Protein AF-A0AAV6YZK5-F1 (afdb_monomer_lite)

InterPro domains:
  IPR004991 Aerolysin-like toxin [PF03318] (162-258)
  IPR023294 Tachylectin 2 [PF14517] (7-131)
  IPR036813 Tachylectin 2 superfamily [SSF50934] (2-185)

Secondary structure (DSSP, 8-state):
--EEEEE-TT-EEEEEEPPSSTT--HHHHSEEEEE-TTEEEEEE-TTSEEEEEETTEEEEEEPP-STT--HHHHPEEEE-SSGGGEEEEEE-TTSEEEEEETTS-EEEEEPP--TTS-IIIIISEEE------SS------S-GGG-S---PPPP-B-S--S-----GGG------------------SS--S-------EEEEEEEEE-----SS-B--TT---EEEEEEEEE-TT--SEEEEEEEEEEEESSS-EEEEEEEEE-

Radius of gyration: 32.98 Å; chains: 1; bounding box: 80×46×96 Å

Foldseek 3Di:
DDKDWDADPQQWIWIARDDPDPPDDRVVGTDTAAGDPQWDDWAAFLVQWIWTDHPQWIWIDHDGPHHPDPVVVGIDTQADRHRNQWQDWYADNVQKIWTAGLQQWIWIFHDGDHHVDHCRPGTIDTDAQDDDDDDDDDGPGGRNNVDRDDDDDPAQADPADPDDDDDQVPDADPDDDDDDQDDDDDDPPDDPDDDDDDDKDKDKDKDKDAADDDDDHHHDVPDWYKDKAFDWDADDVGRTIDTDRVDIDIDTHVDMDIDIDIDIDD

pLDDT: mean 78.54, std 13.76, range [31.03, 97.19]

Organism: Engystomops pustulosus (NCBI:txid76066)

Sequence (266 aa):
DTVLFSITLDGTMKIGPTPKHYRDDYPAQAFNLTTLENVSHVLCSPEGELFCVRDKDLYRGPIPSKKNVDWFSMARRVGKKDWGKCRILFFHPNGELYVTTINGKFYKGPQPDNEKVSWMNKQATKIKLSGCFVDNSQHLGQNFHQFRYFCFVKDKTISNIISFQFLPEHGQRVSENPEVIEERVYKNKESSVQLKHSFTFDKTVKSSSSFAHEHGFTFEAGAEVKFKAGVPFIGEGETDLKMNLNTTHTWSFTKTNESEVSGRCM

Structure (mmCIF, N/CA/C/O backbone):
data_AF-A0AAV6YZK5-F1
#
_entry.id   AF-A0AAV6YZK5-F1
#
loop_
_atom_site.group_PDB
_atom_site.id
_atom_site.type_symbol
_atom_site.label_atom_id
_atom_site.label_alt_id
_atom_site.label_comp_id
_atom_site.label_asym_id
_atom_site.label_entity_id
_atom_site.label_seq_id
_atom_site.pdbx_PDB_ins_code
_atom_site.Cartn_x
_atom_site.Cartn_y
_atom_site.Cartn_z
_atom_site.occupancy
_atom_site.B_iso_or_equiv
_atom_site.auth_seq_id
_atom_site.auth_comp_id
_atom_site.auth_asym_id
_atom_site.auth_atom_id
_atom_site.pdbx_PDB_model_num
ATOM 1 N N . ASP A 1 1 ? -13.361 -9.296 -8.091 1.00 56.12 1 ASP A N 1
ATOM 2 C CA . ASP A 1 1 ? -12.381 -10.338 -7.735 1.00 56.12 1 ASP A CA 1
ATOM 3 C C . ASP A 1 1 ? -11.000 -9.745 -7.556 1.00 56.12 1 ASP A C 1
ATOM 5 O O . ASP A 1 1 ? -10.556 -8.984 -8.407 1.00 56.12 1 ASP A O 1
ATOM 9 N N . THR A 1 2 ? -10.353 -10.047 -6.431 1.00 71.00 2 THR A N 1
ATOM 10 C CA . THR A 1 2 ? -8.959 -9.669 -6.160 1.00 71.00 2 THR A CA 1
ATOM 11 C C . THR A 1 2 ? -8.052 -10.780 -6.670 1.00 71.00 2 THR A C 1
ATOM 13 O O . THR A 1 2 ? -8.297 -11.955 -6.395 1.00 71.00 2 THR A O 1
ATOM 16 N N . VAL A 1 3 ? -7.011 -10.415 -7.412 1.00 82.25 3 VAL A N 1
ATOM 17 C CA . VAL A 1 3 ? -5.981 -11.350 -7.874 1.00 82.25 3 VAL A CA 1
ATOM 18 C C . VAL A 1 3 ? -4.711 -11.149 -7.064 1.00 82.25 3 VAL A C 1
ATOM 20 O O . VAL A 1 3 ? -4.341 -10.023 -6.732 1.00 82.25 3 VAL A O 1
ATOM 23 N N . LEU A 1 4 ? -4.045 -12.249 -6.736 1.00 82.81 4 LEU A N 1
ATOM 24 C CA . LEU A 1 4 ? -2.713 -12.230 -6.161 1.00 82.81 4 LEU A CA 1
ATOM 25 C C . LEU A 1 4 ? -1.695 -12.257 -7.301 1.00 82.81 4 LEU A C 1
ATOM 27 O O . LEU A 1 4 ? -1.755 -13.114 -8.180 1.00 82.81 4 LEU A O 1
ATOM 31 N N . PHE A 1 5 ? -0.776 -11.297 -7.272 1.00 84.38 5 PHE A N 1
ATOM 32 C CA . PHE A 1 5 ? 0.405 -11.253 -8.121 1.00 84.38 5 PHE A CA 1
ATOM 33 C C . PHE A 1 5 ? 1.631 -11.575 -7.269 1.00 84.38 5 PHE A C 1
ATOM 35 O O . PHE A 1 5 ? 1.784 -11.052 -6.165 1.00 84.38 5 PHE A O 1
ATOM 42 N N . SER A 1 6 ? 2.510 -12.430 -7.776 1.00 85.94 6 SER A N 1
ATOM 43 C CA . SER A 1 6 ? 3.706 -12.868 -7.061 1.00 85.94 6 SER A CA 1
ATOM 44 C C . SER A 1 6 ? 4.863 -13.098 -8.018 1.00 85.94 6 SER A C 1
ATOM 46 O O . SER A 1 6 ? 4.650 -13.504 -9.159 1.00 85.94 6 SER A O 1
ATOM 48 N N . ILE A 1 7 ? 6.083 -12.936 -7.519 1.00 85.19 7 ILE A N 1
ATOM 49 C CA . ILE A 1 7 ? 7.307 -13.292 -8.234 1.00 85.19 7 ILE A CA 1
ATOM 50 C C . ILE A 1 7 ? 8.062 -14.308 -7.389 1.00 85.19 7 ILE A C 1
ATOM 52 O O . ILE A 1 7 ? 8.276 -14.092 -6.196 1.00 85.19 7 ILE A O 1
ATOM 56 N N . THR A 1 8 ? 8.412 -15.435 -7.994 1.00 86.44 8 THR A N 1
ATOM 57 C CA . THR A 1 8 ? 9.219 -16.479 -7.360 1.00 86.44 8 THR A CA 1
ATOM 58 C C . THR A 1 8 ? 10.698 -16.085 -7.327 1.00 86.44 8 THR A C 1
ATOM 60 O O . THR A 1 8 ? 11.120 -15.131 -7.976 1.00 86.44 8 THR A O 1
ATOM 63 N N . LEU A 1 9 ? 11.504 -16.812 -6.547 1.00 82.50 9 LEU A N 1
ATOM 64 C CA . LEU A 1 9 ? 12.931 -16.504 -6.353 1.00 82.50 9 LEU A CA 1
ATOM 65 C C . LEU A 1 9 ? 13.755 -16.531 -7.651 1.00 82.50 9 LEU A C 1
ATOM 67 O O . LEU A 1 9 ? 14.756 -15.832 -7.751 1.00 82.50 9 LEU A O 1
ATOM 71 N N . ASP A 1 10 ? 13.328 -17.319 -8.634 1.00 86.19 10 ASP A N 1
ATOM 72 C CA . ASP A 1 10 ? 13.909 -17.403 -9.979 1.00 86.19 10 ASP A CA 1
ATOM 73 C C . ASP A 1 10 ? 13.440 -16.270 -10.919 1.00 86.19 10 ASP A C 1
ATOM 75 O O . ASP A 1 10 ? 13.812 -16.247 -12.088 1.00 86.19 10 ASP A O 1
ATOM 79 N N . GLY A 1 11 ? 12.609 -15.340 -10.436 1.00 83.94 11 GLY A N 1
ATOM 80 C CA . GLY A 1 11 ? 12.066 -14.233 -11.222 1.00 83.94 11 GLY A CA 1
ATOM 81 C C . GLY A 1 11 ? 10.800 -14.571 -12.013 1.00 83.94 11 GLY A C 1
ATOM 82 O O . GLY A 1 11 ? 10.317 -13.721 -12.766 1.00 83.94 11 GLY A O 1
ATOM 83 N N . THR A 1 12 ? 10.230 -15.773 -11.863 1.00 88.00 12 THR A N 1
ATOM 84 C CA . THR A 1 12 ? 8.995 -16.148 -12.568 1.00 88.00 12 THR A CA 1
ATOM 85 C C . THR A 1 12 ? 7.778 -15.420 -11.986 1.00 88.00 12 THR A C 1
ATOM 87 O O . THR A 1 12 ? 7.443 -15.524 -10.805 1.00 88.00 12 THR A O 1
ATOM 90 N N . MET A 1 13 ? 7.075 -14.675 -12.839 1.00 88.12 13 MET A N 1
ATOM 91 C CA . MET A 1 13 ? 5.827 -13.993 -12.508 1.00 88.12 13 MET A CA 1
ATOM 92 C C . MET A 1 13 ? 4.662 -14.981 -12.514 1.00 88.12 13 MET A C 1
ATOM 94 O O . MET A 1 13 ? 4.435 -15.702 -13.491 1.00 88.12 13 MET A O 1
ATOM 98 N N . LYS A 1 14 ? 3.872 -14.948 -11.446 1.00 88.06 14 LYS A N 1
ATOM 99 C CA . LYS A 1 14 ? 2.644 -15.722 -11.273 1.00 88.06 14 LYS A CA 1
ATOM 100 C C . LYS A 1 14 ? 1.487 -14.794 -10.924 1.00 88.06 14 LYS A C 1
ATOM 102 O O . LYS A 1 14 ? 1.655 -13.857 -10.144 1.00 88.06 14 LYS A O 1
ATOM 107 N N . ILE A 1 15 ? 0.318 -15.079 -11.486 1.00 87.25 15 ILE A N 1
ATOM 108 C CA . ILE A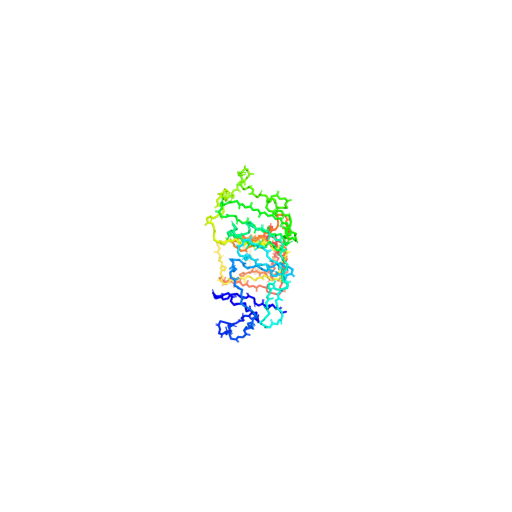 1 15 ? -0.934 -14.398 -11.152 1.00 87.25 15 ILE A CA 1
ATOM 109 C C . ILE A 1 15 ? -2.044 -15.423 -10.946 1.00 87.25 15 ILE A C 1
ATOM 111 O O . ILE A 1 15 ? -2.148 -16.390 -11.698 1.00 87.25 15 ILE A O 1
ATOM 115 N N . GLY A 1 16 ? -2.881 -15.239 -9.934 1.00 86.62 16 GLY A N 1
ATOM 116 C CA . GLY A 1 16 ? -3.961 -16.178 -9.652 1.00 86.62 16 GLY A CA 1
ATOM 117 C C . GLY A 1 16 ? -4.968 -15.652 -8.639 1.00 86.62 16 GLY A C 1
ATOM 118 O O . GLY A 1 16 ? -4.816 -14.537 -8.136 1.00 86.62 16 GLY A O 1
ATOM 119 N N . PRO A 1 17 ? -6.011 -16.435 -8.330 1.00 85.19 17 PRO A N 1
ATOM 120 C CA . PRO A 1 17 ? -6.924 -16.106 -7.246 1.00 85.19 17 PRO A CA 1
ATOM 121 C C . PRO A 1 17 ? -6.171 -16.053 -5.912 1.00 85.19 17 PRO A C 1
ATOM 123 O O . PRO A 1 17 ? -5.245 -16.828 -5.668 1.00 85.19 17 PRO A O 1
ATOM 126 N N . THR A 1 18 ? -6.563 -15.127 -5.039 1.00 87.44 18 THR A N 1
ATOM 127 C CA . THR A 1 18 ? -6.013 -15.070 -3.682 1.00 87.44 18 THR A CA 1
ATOM 128 C C . THR A 1 18 ? -6.442 -16.314 -2.890 1.00 87.44 18 THR A C 1
ATOM 130 O O . THR A 1 18 ? -7.640 -16.614 -2.874 1.00 87.44 18 THR A O 1
ATOM 133 N N . PRO A 1 19 ? -5.512 -17.014 -2.209 1.00 86.31 19 PRO A N 1
ATOM 134 C CA . PRO A 1 19 ? -5.841 -18.094 -1.278 1.00 86.31 19 PRO A CA 1
ATOM 135 C C . PRO A 1 19 ? -6.864 -17.650 -0.241 1.00 86.31 19 PRO A C 1
ATOM 137 O O . PRO A 1 19 ? -6.704 -16.599 0.380 1.00 86.31 19 PRO A O 1
ATOM 140 N N . LYS A 1 20 ? -7.908 -18.452 -0.045 1.00 86.19 20 LYS A N 1
ATOM 141 C CA . LYS A 1 20 ? -8.948 -18.217 0.965 1.00 86.19 20 LYS A CA 1
ATOM 142 C C . LYS A 1 20 ? -8.739 -19.083 2.200 1.00 86.19 20 LYS A C 1
ATOM 144 O O . LYS A 1 20 ? -9.248 -18.757 3.268 1.00 86.19 20 LYS A O 1
ATOM 149 N N . HIS A 1 21 ? -7.996 -20.175 2.060 1.00 84.50 21 HIS A N 1
ATOM 150 C CA . HIS A 1 21 ? -7.727 -21.125 3.123 1.00 84.50 21 HIS A CA 1
ATOM 151 C C . HIS A 1 21 ? -6.250 -21.531 3.124 1.00 84.50 21 HIS A C 1
ATOM 153 O O . HIS A 1 21 ? -5.609 -21.595 2.080 1.00 84.50 21 HIS A O 1
ATOM 159 N N . TYR A 1 22 ? -5.697 -21.873 4.290 1.00 81.56 22 TYR A N 1
ATOM 160 C CA . TYR A 1 22 ? -4.276 -22.245 4.414 1.00 81.56 22 TYR A CA 1
ATOM 161 C C . TYR A 1 22 ? -3.891 -23.519 3.639 1.00 81.56 22 TYR A C 1
ATOM 163 O O . TYR A 1 22 ? -2.711 -23.797 3.456 1.00 81.56 22 TYR A O 1
ATOM 171 N N . ARG A 1 23 ? -4.888 -24.314 3.226 1.00 84.06 23 ARG A N 1
ATOM 172 C CA . ARG A 1 23 ? -4.710 -25.530 2.415 1.00 84.06 23 ARG A CA 1
ATOM 173 C C . ARG A 1 23 ? -4.691 -25.249 0.912 1.00 84.06 23 ARG A C 1
ATOM 175 O O . ARG A 1 23 ? -4.445 -26.173 0.144 1.00 84.06 23 ARG A O 1
ATOM 182 N N . ASP A 1 24 ? -4.983 -24.020 0.494 1.00 84.38 24 ASP A N 1
ATOM 183 C CA . ASP A 1 24 ? -4.996 -23.666 -0.919 1.00 84.38 24 ASP A CA 1
ATOM 184 C C . ASP A 1 24 ? -3.559 -23.624 -1.448 1.00 84.38 24 ASP A C 1
ATOM 186 O O . ASP A 1 24 ? -2.730 -22.831 -0.999 1.00 84.38 24 ASP A O 1
ATOM 190 N N . ASP A 1 25 ? -3.272 -24.457 -2.444 1.00 88.38 25 ASP A N 1
ATOM 191 C CA . ASP A 1 25 ? -1.994 -24.428 -3.149 1.00 88.38 25 ASP A CA 1
ATOM 192 C C . ASP A 1 25 ? -2.017 -23.321 -4.211 1.00 88.38 25 ASP A C 1
ATOM 194 O O . ASP A 1 25 ? -2.430 -23.525 -5.358 1.00 88.38 25 ASP A O 1
ATOM 198 N N . TYR A 1 26 ? -1.623 -22.113 -3.804 1.00 86.94 26 TYR A N 1
ATOM 199 C CA . TYR A 1 26 ? -1.491 -20.985 -4.722 1.00 86.94 26 TYR A CA 1
ATOM 200 C C . TYR A 1 26 ? -0.513 -21.268 -5.870 1.00 86.94 26 TYR A C 1
ATOM 202 O O . TYR A 1 26 ? -0.900 -21.038 -7.014 1.00 86.94 26 TYR A O 1
ATOM 210 N N . PRO A 1 27 ? 0.719 -21.771 -5.638 1.00 85.44 27 PRO A N 1
ATOM 211 C CA . PRO A 1 27 ? 1.631 -22.112 -6.727 1.00 85.44 27 PRO A CA 1
ATOM 212 C C . PRO A 1 27 ? 1.034 -23.005 -7.821 1.00 85.44 27 PRO A C 1
ATOM 214 O O . PRO A 1 27 ? 1.377 -22.778 -8.988 1.00 85.44 27 PRO A O 1
ATOM 217 N N . ALA A 1 28 ? 0.172 -23.965 -7.460 1.00 86.38 28 ALA A N 1
ATOM 218 C CA . ALA A 1 28 ? -0.512 -24.862 -8.397 1.00 86.38 28 ALA A CA 1
ATOM 219 C C . ALA A 1 28 ? -1.685 -24.202 -9.144 1.00 86.38 28 ALA A C 1
ATOM 221 O O . ALA A 1 28 ? -1.930 -24.518 -10.307 1.00 86.38 28 ALA A O 1
ATOM 222 N N . GLN A 1 29 ? -2.406 -23.284 -8.496 1.00 85.56 29 GLN A N 1
ATOM 223 C CA . GLN A 1 29 ? -3.550 -22.575 -9.088 1.00 85.56 29 GLN A CA 1
ATOM 224 C C . GLN A 1 29 ? -3.136 -21.347 -9.906 1.00 85.56 29 GLN A C 1
ATOM 226 O O . GLN A 1 29 ? -3.848 -20.925 -10.819 1.00 85.56 29 GLN A O 1
ATOM 231 N N . ALA A 1 30 ? -2.001 -20.744 -9.561 1.00 86.31 30 ALA A N 1
ATOM 232 C CA . ALA A 1 30 ? -1.516 -19.535 -10.191 1.00 86.31 30 ALA A CA 1
ATOM 233 C C . ALA A 1 30 ? -0.962 -19.816 -11.588 1.00 86.31 30 ALA A C 1
ATOM 235 O O . ALA A 1 30 ? -0.238 -20.778 -11.852 1.00 86.31 30 ALA A O 1
ATOM 236 N N . PHE A 1 31 ? -1.266 -18.903 -12.493 1.00 87.19 31 PHE A N 1
ATOM 237 C CA . PHE A 1 31 ? -0.826 -18.936 -13.867 1.00 87.19 31 PHE A CA 1
ATOM 238 C C . PHE A 1 31 ? 0.561 -18.305 -14.000 1.00 87.19 31 PHE A C 1
ATOM 240 O O . PHE A 1 31 ? 0.759 -17.145 -13.635 1.00 87.19 31 PHE A O 1
ATOM 247 N N . ASN A 1 32 ? 1.516 -19.053 -14.558 1.00 87.62 32 ASN A N 1
ATOM 248 C CA . ASN A 1 32 ? 2.830 -18.517 -14.917 1.00 87.62 32 ASN A CA 1
ATOM 249 C C . ASN A 1 32 ? 2.690 -17.571 -16.116 1.00 87.62 32 ASN A C 1
ATOM 251 O O . ASN A 1 32 ? 2.171 -17.979 -17.156 1.00 87.62 32 ASN A O 1
ATOM 255 N N . LEU A 1 33 ? 3.171 -16.337 -15.976 1.00 85.44 33 LEU A N 1
ATOM 256 C CA . LEU A 1 33 ? 3.169 -15.335 -17.040 1.00 85.44 33 LEU A CA 1
ATOM 257 C C . LEU A 1 33 ? 4.471 -15.384 -17.837 1.00 85.44 33 LEU A C 1
ATOM 259 O O . LEU A 1 33 ? 4.467 -15.791 -18.993 1.00 85.44 33 LEU A O 1
ATOM 263 N N . THR A 1 34 ? 5.575 -14.966 -17.226 1.00 86.75 34 THR A N 1
ATOM 264 C CA . THR A 1 34 ? 6.905 -14.880 -17.842 1.00 86.75 34 THR A CA 1
ATOM 265 C C . THR A 1 34 ? 7.974 -14.808 -16.752 1.00 86.75 34 THR A C 1
ATOM 267 O O . THR A 1 34 ? 7.632 -14.656 -15.577 1.00 86.75 34 THR A O 1
ATOM 270 N N . THR A 1 35 ? 9.247 -14.894 -17.121 1.00 88.75 35 THR A N 1
ATOM 271 C CA . THR A 1 35 ? 10.377 -14.756 -16.194 1.00 88.75 35 THR A CA 1
ATOM 272 C C . THR A 1 35 ? 11.063 -13.415 -16.423 1.00 88.75 35 THR A C 1
ATOM 274 O O . THR A 1 35 ? 11.378 -13.046 -17.553 1.00 88.75 35 THR A O 1
ATOM 277 N N . LEU A 1 36 ? 11.264 -12.656 -15.345 1.00 89.81 36 LEU A N 1
ATOM 278 C CA . LEU A 1 36 ? 11.931 -11.359 -15.383 1.00 89.81 36 LEU A CA 1
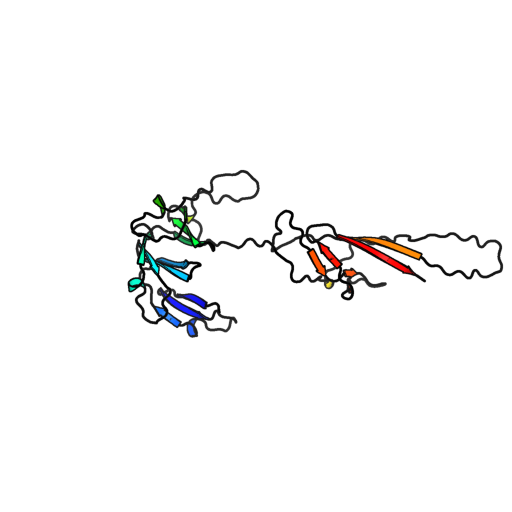ATOM 279 C C . LEU A 1 36 ? 13.421 -11.518 -15.076 1.00 89.81 36 LEU A C 1
ATOM 281 O O . LEU A 1 36 ? 13.816 -11.682 -13.924 1.00 89.81 36 LEU A O 1
ATOM 285 N N . GLU A 1 37 ? 14.259 -11.421 -16.103 1.00 87.69 37 GLU A N 1
ATOM 286 C CA . GLU A 1 37 ? 15.712 -11.504 -15.942 1.00 87.69 37 GLU A CA 1
ATOM 287 C C . GLU A 1 37 ? 16.340 -10.162 -15.539 1.00 87.69 37 GLU A C 1
ATOM 289 O O . GLU A 1 37 ? 15.961 -9.097 -16.037 1.00 87.69 37 GLU A O 1
ATOM 294 N N . ASN A 1 38 ? 17.357 -10.220 -14.671 1.00 88.81 38 ASN A N 1
ATOM 295 C CA . ASN A 1 38 ? 18.157 -9.072 -14.217 1.00 88.81 38 ASN A CA 1
ATOM 296 C C . ASN A 1 38 ? 17.333 -7.928 -13.602 1.00 88.81 38 ASN A C 1
ATOM 298 O O . ASN A 1 38 ? 17.684 -6.747 -13.710 1.00 88.81 38 ASN A O 1
ATOM 302 N N . VAL A 1 39 ? 16.227 -8.275 -12.944 1.00 91.69 39 VAL A N 1
ATOM 303 C CA . VAL A 1 39 ? 15.357 -7.319 -12.264 1.00 91.69 39 VAL A CA 1
ATOM 304 C C . VAL A 1 39 ? 15.680 -7.266 -10.777 1.00 91.69 39 VAL A C 1
ATOM 306 O O . VAL A 1 39 ? 15.708 -8.281 -10.092 1.00 91.69 39 VAL A O 1
ATOM 309 N N . SER A 1 40 ? 15.911 -6.055 -10.272 1.00 90.62 40 SER A N 1
ATOM 310 C CA . SER A 1 40 ? 16.206 -5.810 -8.853 1.00 90.62 40 SER A CA 1
ATOM 311 C C . SER A 1 40 ? 14.966 -5.460 -8.031 1.00 90.62 40 SER A C 1
ATOM 313 O O . SER A 1 40 ? 14.938 -5.698 -6.828 1.00 90.62 40 SER A O 1
ATOM 315 N N . HIS A 1 41 ? 13.951 -4.873 -8.665 1.00 90.06 41 HIS A N 1
ATOM 316 C CA . HIS A 1 41 ? 12.733 -4.415 -8.005 1.00 90.06 41 HIS A CA 1
ATOM 317 C C . HIS A 1 41 ? 11.542 -4.615 -8.926 1.00 90.06 41 HIS A C 1
ATOM 319 O O . HIS A 1 41 ? 11.628 -4.286 -10.112 1.00 90.06 41 HIS A O 1
ATOM 325 N N . VAL A 1 42 ? 10.428 -5.075 -8.356 1.00 90.19 42 VAL A N 1
ATOM 326 C CA . VAL A 1 42 ? 9.132 -5.130 -9.031 1.00 90.19 42 VAL A CA 1
ATOM 327 C C . VAL A 1 42 ? 8.050 -4.571 -8.123 1.00 90.19 42 VAL A C 1
ATOM 329 O O . VAL A 1 42 ? 7.995 -4.891 -6.939 1.00 90.19 42 VAL A O 1
ATOM 332 N N . LEU A 1 43 ? 7.222 -3.701 -8.686 1.00 90.00 43 LEU A N 1
ATOM 333 C CA . LEU A 1 43 ? 6.151 -2.992 -8.000 1.00 90.00 43 LEU A CA 1
ATOM 334 C C . LEU A 1 43 ? 4.940 -2.886 -8.928 1.00 90.00 43 LEU A C 1
ATOM 336 O O . LEU A 1 43 ? 5.100 -2.749 -10.138 1.00 90.00 43 LEU A O 1
ATOM 340 N N . CYS A 1 44 ? 3.744 -2.901 -8.349 1.00 89.12 44 CYS A N 1
ATOM 341 C CA . CYS A 1 44 ? 2.509 -2.570 -9.054 1.00 89.12 44 CYS A CA 1
ATOM 342 C C . CYS A 1 44 ? 2.042 -1.185 -8.608 1.00 89.12 44 CYS A C 1
ATOM 344 O O . CYS A 1 44 ? 2.021 -0.903 -7.406 1.00 89.12 44 CYS A O 1
ATOM 346 N N . SER A 1 45 ? 1.678 -0.326 -9.557 1.00 90.88 45 SER A N 1
ATOM 347 C CA . SER A 1 45 ? 1.044 0.951 -9.242 1.00 90.88 45 SER A CA 1
ATOM 348 C C . SER A 1 45 ? -0.413 0.745 -8.806 1.00 90.88 45 SER A C 1
ATOM 350 O O . SER A 1 45 ? -1.011 -0.289 -9.131 1.00 90.88 45 SER A O 1
ATOM 352 N N . PRO A 1 46 ? -1.018 1.707 -8.085 1.00 86.56 46 PRO A N 1
ATOM 353 C CA . PRO A 1 46 ? -2.442 1.666 -7.748 1.00 86.56 46 PRO A CA 1
ATOM 354 C C . PRO A 1 46 ? -3.359 1.565 -8.977 1.00 86.56 46 PRO A C 1
ATOM 356 O O . PRO A 1 46 ? -4.465 1.043 -8.880 1.00 86.56 46 PRO A O 1
ATOM 359 N N . GLU A 1 47 ? -2.889 2.022 -10.138 1.00 86.62 47 GLU A N 1
ATOM 360 C CA . GLU A 1 47 ? -3.592 1.986 -11.424 1.00 86.62 47 GLU A CA 1
ATOM 361 C C . GLU A 1 47 ? -3.432 0.646 -12.165 1.00 86.62 47 GLU A C 1
ATOM 363 O O . GLU A 1 47 ? -4.018 0.456 -13.230 1.00 86.62 47 GLU A O 1
ATOM 368 N N . GLY A 1 48 ? -2.665 -0.300 -11.612 1.00 85.69 48 GLY A N 1
ATOM 369 C CA . GLY A 1 48 ? -2.512 -1.648 -12.166 1.00 85.69 48 GLY A CA 1
ATOM 370 C C . GLY A 1 48 ? -1.401 -1.799 -13.207 1.00 85.69 48 GLY A C 1
ATOM 371 O O . GLY A 1 48 ? -1.396 -2.779 -13.954 1.00 85.69 48 GLY A O 1
ATOM 372 N N . GLU A 1 49 ? -0.446 -0.868 -13.267 1.00 91.25 49 GLU A N 1
ATOM 373 C CA . GLU A 1 49 ? 0.751 -1.015 -14.099 1.00 91.25 49 GLU A CA 1
ATOM 374 C C . GLU A 1 49 ? 1.900 -1.663 -13.328 1.00 91.25 49 GLU A C 1
ATOM 376 O O . GLU A 1 49 ? 2.120 -1.397 -12.145 1.00 91.25 49 GLU A O 1
ATOM 381 N N . LEU A 1 50 ? 2.673 -2.493 -14.023 1.00 91.69 50 LEU A N 1
ATOM 382 C CA . LEU A 1 50 ? 3.892 -3.083 -13.500 1.00 91.69 50 LEU A CA 1
ATOM 383 C C . LEU A 1 50 ? 5.062 -2.127 -13.727 1.00 91.69 50 LEU A C 1
ATOM 385 O O . LEU A 1 50 ? 5.245 -1.603 -14.825 1.00 91.69 50 LEU A O 1
ATOM 389 N N . PHE A 1 51 ? 5.880 -1.950 -12.699 1.00 94.88 51 PHE A N 1
ATOM 390 C CA . PHE A 1 51 ? 7.138 -1.225 -12.744 1.00 94.88 51 PHE A CA 1
ATOM 391 C C . PHE A 1 51 ? 8.276 -2.177 -12.387 1.00 94.88 51 PHE A C 1
ATOM 393 O O . PHE A 1 51 ? 8.219 -2.869 -11.368 1.00 94.88 51 PHE A O 1
ATOM 400 N N . CYS A 1 52 ? 9.330 -2.189 -13.203 1.00 94.69 52 CYS A N 1
ATOM 401 C CA . CYS A 1 52 ? 10.504 -3.028 -12.975 1.00 94.69 52 CYS A CA 1
ATOM 402 C C . CYS A 1 52 ? 11.794 -2.228 -13.130 1.00 94.69 52 CYS A C 1
ATOM 404 O O . CYS A 1 52 ? 11.974 -1.498 -14.108 1.00 94.69 52 CYS A O 1
ATOM 406 N N . VAL A 1 53 ? 12.721 -2.413 -12.190 1.00 95.44 53 VAL A N 1
ATOM 407 C CA . VAL A 1 53 ? 14.091 -1.902 -12.316 1.00 95.44 53 VAL A CA 1
ATOM 408 C C . VAL A 1 53 ? 14.973 -3.013 -12.866 1.00 95.44 53 VAL A C 1
ATOM 410 O O . VAL A 1 53 ? 15.306 -3.948 -12.135 1.00 95.44 53 VAL A O 1
ATOM 413 N N . ARG A 1 54 ? 15.366 -2.892 -14.137 1.00 94.56 54 ARG A N 1
ATOM 414 C CA . ARG A 1 54 ? 16.292 -3.810 -14.812 1.00 94.56 54 ARG A CA 1
ATOM 415 C C . ARG A 1 54 ? 17.628 -3.111 -15.013 1.00 94.56 54 ARG A C 1
ATOM 417 O O . ARG A 1 54 ? 17.684 -2.022 -15.590 1.00 94.56 54 ARG A O 1
ATOM 424 N N . ASP A 1 55 ? 18.691 -3.723 -14.502 1.00 92.44 55 ASP A N 1
ATOM 425 C CA . ASP A 1 55 ? 20.037 -3.146 -14.442 1.00 92.44 55 ASP A CA 1
ATOM 426 C C . ASP A 1 55 ? 20.069 -1.768 -13.747 1.00 92.44 55 ASP A C 1
ATOM 428 O O . ASP A 1 55 ? 20.167 -1.661 -12.525 1.00 92.44 55 ASP A O 1
ATOM 432 N N . LYS A 1 56 ? 19.995 -0.686 -14.530 1.00 94.38 56 LYS A N 1
ATOM 433 C CA . LYS A 1 56 ? 20.051 0.708 -14.060 1.00 94.38 56 LYS A CA 1
ATOM 434 C C . LYS A 1 56 ? 18.865 1.553 -14.526 1.00 94.38 56 LYS A C 1
ATOM 436 O O . LYS A 1 56 ? 18.812 2.746 -14.212 1.00 94.38 56 LYS A O 1
ATOM 441 N N . ASP A 1 57 ? 17.938 0.945 -15.253 1.00 96.12 57 ASP A N 1
ATOM 442 C CA . ASP A 1 57 ? 16.826 1.606 -15.920 1.00 96.12 57 ASP A CA 1
ATOM 443 C C . ASP A 1 57 ? 15.494 1.163 -15.296 1.00 96.12 57 ASP A C 1
ATOM 445 O O . ASP A 1 57 ? 15.355 0.041 -14.807 1.00 96.12 57 ASP A O 1
ATOM 449 N N . LEU A 1 58 ? 14.511 2.063 -15.313 1.00 96.94 58 LEU A N 1
ATOM 450 C CA . LEU A 1 58 ? 13.148 1.789 -14.869 1.00 96.94 58 LEU A CA 1
ATOM 451 C C . LEU A 1 58 ? 12.235 1.641 -16.081 1.00 96.94 58 LEU A C 1
ATOM 453 O O . LEU A 1 58 ? 12.186 2.519 -16.948 1.00 96.94 58 LEU A O 1
ATOM 457 N N . TYR A 1 59 ? 11.475 0.555 -16.087 1.00 96.75 59 TYR A N 1
ATOM 458 C CA . TYR A 1 59 ? 10.480 0.226 -17.095 1.00 96.75 59 TYR A CA 1
ATOM 459 C C . TYR A 1 59 ? 9.093 0.218 -16.464 1.00 96.75 59 TYR A C 1
ATOM 461 O O . TYR A 1 59 ? 8.954 -0.168 -15.302 1.00 96.75 59 TYR A O 1
ATOM 469 N N . ARG A 1 60 ? 8.080 0.614 -17.237 1.00 95.88 60 ARG A N 1
ATOM 470 C CA . ARG A 1 60 ? 6.669 0.441 -16.880 1.00 95.88 60 ARG A CA 1
ATOM 471 C C . ARG A 1 60 ? 5.880 -0.172 -18.025 1.00 95.88 60 ARG A C 1
ATOM 473 O O . ARG A 1 60 ? 6.215 0.046 -19.190 1.00 95.88 60 ARG A O 1
ATOM 480 N N . GLY A 1 61 ? 4.802 -0.864 -17.702 1.00 93.56 61 GLY A N 1
ATOM 481 C CA . GLY A 1 61 ? 3.887 -1.404 -18.695 1.00 93.56 61 GLY A CA 1
ATOM 482 C C . GLY A 1 61 ? 2.712 -2.140 -18.062 1.00 93.56 61 GLY A C 1
ATOM 483 O O . GLY A 1 61 ? 2.666 -2.300 -16.841 1.00 93.56 61 GLY A O 1
ATOM 484 N N . PRO A 1 62 ? 1.763 -2.614 -18.880 1.00 91.12 62 PRO A N 1
ATOM 485 C CA . PRO A 1 62 ? 0.658 -3.421 -18.385 1.00 91.12 62 PRO A CA 1
ATOM 486 C C . PRO A 1 62 ? 1.170 -4.747 -17.811 1.00 91.12 62 PRO A C 1
ATOM 488 O O . PRO A 1 62 ? 2.187 -5.285 -18.260 1.00 91.12 62 PRO A O 1
ATOM 491 N N . ILE A 1 63 ? 0.447 -5.301 -16.839 1.00 87.38 63 ILE A N 1
ATOM 492 C CA . ILE A 1 63 ? 0.674 -6.679 -16.391 1.00 87.38 63 ILE A CA 1
ATOM 493 C C . ILE A 1 63 ? 0.354 -7.616 -17.575 1.00 87.38 63 ILE A C 1
ATOM 495 O O . ILE A 1 63 ? -0.720 -7.480 -18.170 1.00 87.38 63 ILE A O 1
ATOM 499 N N . PRO A 1 64 ? 1.250 -8.552 -17.954 1.00 84.75 64 PRO A N 1
ATOM 500 C CA . PRO A 1 64 ? 0.986 -9.484 -19.044 1.00 84.75 64 PRO A CA 1
ATOM 501 C C . PRO A 1 64 ? -0.314 -10.263 -18.826 1.00 84.75 64 PRO A C 1
ATOM 503 O O . PRO A 1 64 ? -0.554 -10.792 -17.745 1.00 84.75 64 PRO A O 1
ATOM 506 N N . SER A 1 65 ? -1.123 -10.394 -19.876 1.00 81.56 65 SER A N 1
ATOM 507 C CA . SER A 1 65 ? -2.347 -11.211 -19.873 1.00 81.56 65 SER A CA 1
ATOM 508 C C . SER A 1 65 ? -2.174 -12.572 -20.559 1.00 81.56 65 SER A C 1
ATOM 510 O O . SER A 1 65 ? -3.103 -13.376 -20.589 1.00 81.56 65 SER A O 1
ATOM 512 N N . LYS A 1 66 ? -0.990 -12.847 -21.125 1.00 79.69 66 LYS A N 1
ATOM 513 C CA . LYS A 1 66 ? -0.663 -14.078 -21.864 1.00 79.69 66 LYS A CA 1
ATOM 514 C C . LYS A 1 66 ? 0.633 -14.703 -21.335 1.00 79.69 66 LYS A C 1
ATOM 516 O O . LYS A 1 66 ? 1.490 -13.993 -20.812 1.00 79.69 66 LYS A O 1
ATOM 521 N N . LYS A 1 67 ? 0.774 -16.025 -21.501 1.00 82.94 67 LYS A N 1
ATOM 522 C CA . LYS A 1 67 ? 2.007 -16.763 -21.165 1.00 82.94 67 LYS A CA 1
ATOM 523 C C . LYS A 1 67 ? 3.141 -16.426 -22.118 1.00 82.94 67 LYS A C 1
ATOM 525 O O . LYS A 1 67 ? 2.892 -16.153 -23.290 1.00 82.94 67 LYS A O 1
ATOM 530 N N . ASN A 1 68 ? 4.364 -16.574 -21.617 1.00 81.06 68 ASN A N 1
ATOM 531 C CA . ASN A 1 68 ? 5.624 -16.513 -22.356 1.00 81.06 68 ASN A CA 1
ATOM 532 C C . ASN A 1 68 ? 5.785 -15.218 -23.158 1.00 81.06 68 ASN A C 1
ATOM 534 O O . ASN A 1 68 ? 6.416 -15.191 -24.211 1.00 81.06 68 ASN A O 1
ATOM 538 N N . VAL A 1 69 ? 5.174 -14.143 -22.665 1.00 83.00 69 VAL A N 1
ATOM 539 C CA . VAL A 1 69 ? 5.331 -12.811 -23.229 1.00 83.00 69 VAL A CA 1
ATOM 540 C C . VAL A 1 69 ? 6.641 -12.238 -22.714 1.00 83.00 69 VAL A C 1
ATOM 542 O O . VAL A 1 69 ? 6.851 -12.173 -21.501 1.00 83.00 69 VAL A O 1
ATOM 545 N N . ASP A 1 70 ? 7.500 -11.774 -23.618 1.00 88.31 70 ASP A N 1
ATOM 546 C CA . ASP A 1 70 ? 8.591 -10.885 -23.234 1.00 88.31 70 ASP A CA 1
ATOM 547 C C . ASP A 1 70 ? 7.989 -9.548 -22.783 1.00 88.31 70 ASP A C 1
ATOM 549 O O . ASP A 1 70 ? 7.570 -8.717 -23.588 1.00 88.31 70 ASP A O 1
ATOM 553 N N . TRP A 1 71 ? 7.888 -9.347 -21.471 1.00 91.62 71 TRP A N 1
ATOM 554 C CA . TRP A 1 71 ? 7.296 -8.127 -20.931 1.00 91.62 71 TRP A CA 1
ATOM 555 C C . TRP A 1 71 ? 8.112 -6.884 -21.308 1.00 91.62 71 TRP A C 1
ATOM 557 O O . TRP A 1 71 ? 7.537 -5.821 -21.544 1.00 91.62 71 TRP A O 1
ATOM 567 N N . PHE A 1 72 ? 9.436 -7.001 -21.451 1.00 92.56 72 PHE A N 1
ATOM 568 C CA . PHE A 1 72 ? 10.275 -5.864 -21.826 1.00 92.56 72 PHE A CA 1
ATOM 569 C C . PHE A 1 72 ? 10.071 -5.428 -23.277 1.00 92.56 72 PHE A C 1
ATOM 571 O O . PHE A 1 72 ? 10.343 -4.270 -23.589 1.00 92.56 72 PHE A O 1
ATOM 578 N N . SER A 1 73 ? 9.536 -6.294 -24.145 1.00 91.12 73 SER A N 1
ATOM 579 C CA . SER A 1 73 ? 9.195 -5.917 -25.520 1.00 91.12 73 SER A CA 1
ATOM 580 C C . SER A 1 73 ? 7.969 -4.998 -25.600 1.00 91.12 73 SER A C 1
ATOM 582 O O . SER A 1 73 ? 7.789 -4.306 -26.599 1.00 91.12 73 SER A O 1
ATOM 584 N N . MET A 1 74 ? 7.110 -4.999 -24.573 1.00 90.69 74 MET A N 1
ATOM 585 C CA . MET A 1 74 ? 5.934 -4.120 -24.468 1.00 90.69 74 MET A CA 1
ATOM 586 C C . MET A 1 74 ? 6.094 -3.006 -23.433 1.00 90.69 74 MET A C 1
ATOM 588 O O . MET A 1 74 ? 5.369 -2.011 -23.483 1.00 90.69 74 MET A O 1
ATOM 592 N N . ALA A 1 75 ? 7.020 -3.159 -22.488 1.00 94.12 75 ALA A N 1
ATOM 593 C CA . ALA A 1 75 ? 7.292 -2.152 -21.483 1.00 94.12 75 ALA A CA 1
ATOM 594 C C . ALA A 1 75 ? 8.007 -0.942 -22.093 1.00 94.12 75 ALA A C 1
ATOM 596 O O . ALA A 1 75 ? 8.902 -1.047 -22.932 1.00 94.12 75 ALA A O 1
ATOM 597 N N . ARG A 1 76 ? 7.654 0.243 -21.606 1.00 96.50 76 ARG A N 1
ATOM 598 C CA . ARG A 1 76 ? 8.327 1.490 -21.949 1.00 96.50 76 ARG A CA 1
ATOM 599 C C . ARG A 1 76 ? 9.353 1.817 -20.878 1.00 96.50 76 ARG A C 1
ATOM 601 O O . ARG A 1 76 ? 9.037 1.840 -19.688 1.00 96.50 76 ARG A O 1
ATOM 608 N N . ARG A 1 77 ? 10.573 2.160 -21.295 1.00 97.19 77 ARG A N 1
ATOM 609 C CA . ARG A 1 77 ? 11.554 2.759 -20.388 1.00 97.19 77 ARG A CA 1
ATOM 610 C C . ARG A 1 77 ? 11.093 4.163 -19.996 1.00 97.19 77 ARG A C 1
ATOM 612 O O . ARG A 1 77 ? 10.842 5.010 -20.852 1.00 97.19 77 ARG A O 1
ATOM 619 N N . VAL A 1 78 ? 10.988 4.407 -18.697 1.00 96.75 78 VAL A N 1
ATOM 620 C CA . VAL A 1 78 ? 10.544 5.687 -18.115 1.00 96.75 78 VAL A CA 1
ATOM 621 C C . VAL A 1 78 ? 11.576 6.319 -17.203 1.00 96.75 78 VAL A C 1
ATOM 623 O O . VAL A 1 78 ? 11.386 7.424 -16.708 1.00 96.75 78 VAL A O 1
ATOM 626 N N . GLY A 1 79 ? 12.710 5.653 -17.021 1.00 95.12 79 GLY A N 1
ATOM 627 C CA . GLY A 1 79 ? 13.807 6.180 -16.244 1.00 95.12 79 GLY A CA 1
ATOM 628 C C . GLY A 1 79 ? 15.136 5.556 -16.645 1.00 95.12 79 GLY A C 1
ATOM 629 O O . GLY A 1 79 ? 15.206 4.365 -16.935 1.00 95.12 79 GLY A O 1
ATOM 630 N N . LYS A 1 80 ? 16.194 6.371 -16.671 1.00 93.88 80 LYS A N 1
ATOM 631 C CA . LYS A 1 80 ? 17.496 5.997 -17.233 1.00 93.88 80 LYS A CA 1
ATOM 632 C C . LYS A 1 80 ? 18.629 6.107 -16.204 1.00 93.88 80 LYS A C 1
ATOM 634 O O . LYS A 1 80 ? 18.706 7.098 -15.483 1.00 93.88 80 LYS A O 1
ATOM 639 N N . LYS A 1 81 ? 19.537 5.125 -16.196 1.00 86.50 81 LYS A N 1
ATOM 640 C CA . LYS A 1 81 ? 20.865 5.059 -15.540 1.00 86.50 81 LYS A CA 1
ATOM 641 C C . LYS A 1 81 ? 20.967 5.144 -14.009 1.00 86.50 81 LYS A C 1
ATOM 643 O O . LYS A 1 81 ? 21.958 4.646 -13.474 1.00 86.50 81 LYS A O 1
ATOM 648 N N . ASP A 1 82 ? 20.025 5.753 -13.296 1.00 88.38 82 ASP A N 1
ATOM 649 C CA . ASP A 1 82 ? 20.150 5.972 -11.844 1.00 88.38 82 ASP A CA 1
ATOM 650 C C . ASP A 1 82 ? 19.283 5.045 -10.980 1.00 88.38 82 ASP A C 1
ATOM 652 O O . ASP A 1 82 ? 19.403 5.053 -9.754 1.00 88.38 82 ASP A O 1
ATOM 656 N N . TRP A 1 83 ? 18.461 4.191 -11.590 1.00 94.75 83 TRP A N 1
ATOM 657 C CA . TRP A 1 83 ? 17.487 3.378 -10.857 1.00 94.75 83 TRP A CA 1
ATOM 658 C C . TRP A 1 83 ? 18.113 2.198 -10.115 1.00 94.75 83 TRP A C 1
ATOM 660 O O . TRP A 1 83 ? 17.637 1.843 -9.042 1.00 94.75 83 TRP A O 1
ATOM 670 N N . GLY A 1 84 ? 19.254 1.687 -10.583 1.00 90.56 84 GLY A N 1
ATOM 671 C CA . GLY A 1 84 ? 20.022 0.653 -9.874 1.00 90.56 84 GLY A CA 1
ATOM 672 C C . GLY A 1 84 ? 20.648 1.124 -8.550 1.00 90.56 84 GLY A C 1
ATOM 673 O O . GLY A 1 84 ? 21.187 0.319 -7.801 1.00 90.56 84 GLY A O 1
ATOM 674 N N . LYS A 1 85 ? 20.592 2.430 -8.241 1.00 90.62 85 LYS A N 1
ATOM 675 C CA . LYS A 1 85 ? 21.025 3.005 -6.950 1.00 90.62 85 LYS A CA 1
ATOM 676 C C . LYS A 1 85 ? 19.880 3.096 -5.935 1.00 90.62 85 LYS A C 1
ATOM 678 O O . LYS A 1 85 ? 20.077 3.617 -4.831 1.00 90.62 85 LYS A O 1
ATOM 683 N N . CYS A 1 86 ? 18.678 2.673 -6.311 1.00 90.38 86 CYS A N 1
ATOM 684 C CA . CYS A 1 86 ? 17.532 2.629 -5.417 1.00 90.38 86 CYS A CA 1
ATOM 685 C C . CYS A 1 86 ? 17.618 1.384 -4.533 1.00 90.38 86 CYS A C 1
ATOM 687 O O . CYS A 1 86 ? 18.075 0.335 -4.976 1.00 90.38 86 CYS A O 1
ATOM 689 N N . ARG A 1 87 ? 17.194 1.520 -3.279 1.00 86.00 87 ARG A N 1
ATOM 690 C CA . ARG A 1 87 ? 17.171 0.428 -2.303 1.00 86.00 87 ARG A CA 1
ATOM 691 C C . ARG A 1 87 ? 15.757 -0.046 -2.004 1.00 86.00 87 ARG A C 1
ATOM 693 O O . ARG A 1 87 ? 15.551 -1.232 -1.796 1.00 86.00 87 ARG A O 1
ATOM 700 N N . ILE A 1 88 ? 14.808 0.884 -1.921 1.00 86.50 88 ILE A N 1
ATOM 701 C CA . ILE A 1 88 ? 13.389 0.585 -1.733 1.00 86.50 88 ILE A CA 1
ATOM 702 C C . ILE A 1 88 ? 12.599 1.497 -2.662 1.00 86.50 88 ILE A C 1
ATOM 704 O O . ILE A 1 88 ? 12.862 2.701 -2.721 1.00 86.50 88 ILE A O 1
ATOM 708 N N . LEU A 1 89 ? 11.638 0.911 -3.372 1.00 91.06 89 LEU A N 1
ATOM 709 C CA . LEU A 1 89 ? 10.651 1.609 -4.184 1.00 91.06 89 LEU A CA 1
ATOM 710 C C . LEU A 1 89 ? 9.266 1.106 -3.794 1.00 91.06 89 LEU A C 1
ATOM 712 O O . LEU A 1 89 ? 9.071 -0.098 -3.639 1.00 91.06 89 LEU A O 1
ATOM 716 N N . PHE A 1 90 ? 8.312 2.017 -3.648 1.00 89.06 90 PHE A N 1
ATOM 717 C CA . PHE A 1 90 ? 6.925 1.674 -3.354 1.00 89.06 90 PHE A CA 1
ATOM 718 C C . PHE A 1 90 ? 5.994 2.808 -3.767 1.00 89.06 90 PHE A C 1
ATOM 720 O O . PHE A 1 90 ? 6.387 3.976 -3.781 1.00 89.06 90 PHE A O 1
ATOM 727 N N . PHE A 1 91 ? 4.753 2.457 -4.090 1.00 88.19 91 PHE A N 1
ATOM 728 C CA . PHE A 1 91 ? 3.711 3.431 -4.372 1.00 88.19 91 PHE A CA 1
ATOM 729 C C . PHE A 1 91 ? 2.909 3.753 -3.117 1.00 88.19 91 PHE A C 1
ATOM 731 O O . PHE A 1 91 ? 2.543 2.868 -2.341 1.00 88.19 91 PHE A O 1
ATOM 738 N N . HIS A 1 92 ? 2.605 5.032 -2.941 1.00 85.31 92 HIS A N 1
ATOM 739 C CA . HIS A 1 92 ? 1.521 5.447 -2.069 1.00 85.31 92 HIS A CA 1
ATOM 740 C C . HIS A 1 92 ? 0.176 5.133 -2.749 1.00 85.31 92 HIS A C 1
ATOM 742 O O . HIS A 1 92 ? 0.082 5.231 -3.974 1.00 85.31 92 HIS A O 1
ATOM 748 N N . PRO A 1 93 ? -0.900 4.827 -1.996 1.00 82.12 93 PRO A N 1
ATOM 749 C CA . PRO A 1 93 ? -2.241 4.619 -2.559 1.00 82.12 93 PRO A CA 1
ATOM 750 C C . PRO A 1 93 ? -2.807 5.765 -3.421 1.00 82.12 93 PRO A C 1
ATOM 752 O O . PRO A 1 93 ? -3.823 5.578 -4.074 1.00 82.12 93 PRO A O 1
ATOM 755 N N . ASN A 1 94 ? -2.178 6.944 -3.413 1.00 83.75 94 ASN A N 1
ATOM 756 C CA . ASN A 1 94 ? -2.558 8.112 -4.220 1.00 83.75 94 ASN A CA 1
ATOM 757 C C . ASN A 1 94 ? -1.840 8.157 -5.587 1.00 83.75 94 ASN A C 1
ATOM 759 O O . ASN A 1 94 ? -2.012 9.133 -6.310 1.00 83.75 94 ASN A O 1
ATOM 763 N N . GLY A 1 95 ? -0.990 7.171 -5.898 1.00 87.44 95 GLY A N 1
ATOM 764 C CA . GLY A 1 95 ? -0.212 7.102 -7.141 1.00 87.44 95 GLY A CA 1
ATOM 765 C C . GLY A 1 95 ? 1.187 7.735 -7.077 1.00 87.44 95 GLY A C 1
ATOM 766 O O . GLY A 1 95 ? 1.949 7.636 -8.040 1.00 87.44 95 GLY A O 1
ATOM 767 N N . GLU A 1 96 ? 1.585 8.365 -5.965 1.00 91.81 96 GLU A N 1
ATOM 768 C CA . GLU A 1 96 ? 2.951 8.886 -5.814 1.00 91.81 96 GLU A CA 1
ATOM 769 C C . GLU A 1 96 ? 3.968 7.755 -5.604 1.00 91.81 96 GLU A C 1
ATOM 771 O O . GLU A 1 96 ? 3.764 6.839 -4.804 1.00 91.81 96 GLU A O 1
ATOM 776 N N . LEU A 1 97 ? 5.111 7.851 -6.285 1.00 92.81 97 LEU A N 1
ATOM 777 C CA . LEU A 1 97 ? 6.248 6.956 -6.118 1.00 92.81 97 LEU A CA 1
ATOM 778 C C . LEU A 1 97 ? 7.171 7.476 -5.015 1.00 92.81 97 LEU A C 1
ATOM 780 O O . LEU A 1 97 ? 7.612 8.628 -5.037 1.00 92.81 97 LEU A O 1
ATOM 784 N N . TYR A 1 98 ? 7.518 6.591 -4.088 1.00 91.62 98 TYR A N 1
ATOM 785 C CA . TYR A 1 98 ? 8.479 6.832 -3.024 1.00 91.62 98 TYR A CA 1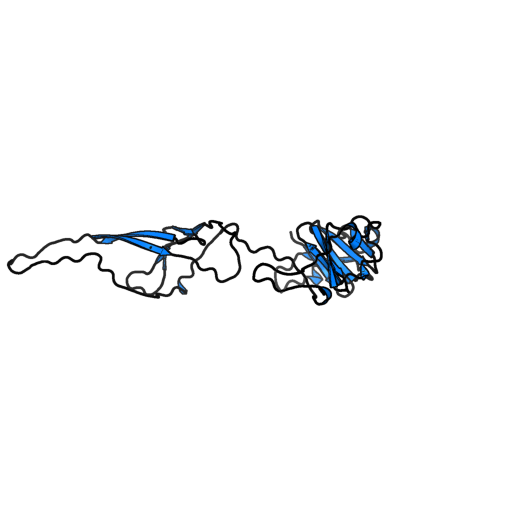
ATOM 786 C C . TYR A 1 98 ? 9.731 5.986 -3.248 1.00 91.62 98 TYR A C 1
ATOM 788 O O . TYR A 1 98 ? 9.648 4.796 -3.552 1.00 91.62 98 TYR A O 1
ATOM 796 N N . VAL A 1 99 ? 10.904 6.607 -3.097 1.00 90.19 99 VAL A N 1
ATOM 797 C CA . VAL A 1 99 ? 12.196 5.971 -3.386 1.00 90.19 99 VAL A CA 1
ATOM 798 C C . VAL A 1 99 ? 13.226 6.308 -2.321 1.00 90.19 99 VAL A C 1
ATOM 800 O O . VAL A 1 99 ? 13.514 7.481 -2.070 1.00 90.19 99 VAL A O 1
ATOM 803 N N . THR A 1 100 ? 13.854 5.280 -1.752 1.00 86.69 100 THR A N 1
ATOM 804 C CA . THR A 1 100 ? 15.090 5.430 -0.980 1.00 86.69 100 THR A CA 1
ATOM 805 C C . THR A 1 100 ? 16.286 5.038 -1.837 1.00 86.69 100 THR A C 1
ATOM 807 O O . THR A 1 100 ? 16.255 4.072 -2.598 1.00 86.69 100 THR A O 1
ATOM 810 N N . THR A 1 101 ? 17.371 5.794 -1.726 1.00 88.12 101 THR A N 1
ATOM 811 C CA . THR A 1 101 ? 18.646 5.464 -2.379 1.00 88.12 101 THR A CA 1
ATOM 812 C C . THR A 1 101 ? 19.542 4.674 -1.431 1.00 88.12 101 THR A C 1
ATOM 814 O O . THR A 1 101 ? 19.418 4.792 -0.210 1.00 88.12 101 THR A O 1
ATOM 817 N N . ILE A 1 102 ? 20.509 3.938 -1.980 1.00 84.06 102 ILE A N 1
ATOM 818 C CA . ILE A 1 102 ? 21.538 3.223 -1.203 1.00 84.06 102 ILE A CA 1
ATOM 819 C C . ILE A 1 102 ? 22.301 4.132 -0.224 1.00 84.06 102 ILE A C 1
ATOM 821 O O . ILE A 1 102 ? 22.696 3.684 0.844 1.00 84.06 102 ILE A O 1
ATOM 825 N N . ASN A 1 103 ? 22.408 5.429 -0.531 1.00 82.31 103 ASN A N 1
ATOM 826 C CA . ASN A 1 103 ? 23.053 6.435 0.319 1.00 82.31 103 ASN A CA 1
ATOM 827 C C . ASN A 1 103 ? 22.083 7.070 1.336 1.00 82.31 103 ASN A C 1
ATOM 829 O O . ASN A 1 103 ? 22.362 8.128 1.891 1.00 82.31 103 ASN A O 1
ATOM 833 N N . GLY A 1 104 ? 20.903 6.481 1.553 1.00 77.31 104 GLY A N 1
ATOM 834 C CA . GLY A 1 104 ? 19.950 6.907 2.578 1.00 77.31 104 GLY A CA 1
ATOM 835 C C . GLY A 1 104 ? 19.169 8.185 2.285 1.00 77.31 104 GLY A C 1
ATOM 836 O O . GLY A 1 104 ? 18.563 8.729 3.205 1.00 77.31 104 GLY A O 1
ATOM 837 N N . LYS A 1 105 ? 19.166 8.676 1.040 1.00 83.75 105 LYS A N 1
ATOM 838 C CA . LYS A 1 105 ? 18.287 9.784 0.623 1.00 83.75 105 LYS A CA 1
ATOM 839 C C . LYS A 1 105 ? 16.893 9.248 0.313 1.00 83.75 105 LYS A C 1
ATOM 841 O O . LYS A 1 105 ? 16.801 8.199 -0.322 1.00 83.75 105 LYS A O 1
ATOM 846 N N . PHE A 1 106 ? 15.859 9.989 0.701 1.00 85.81 106 PHE A N 1
ATOM 847 C CA . PHE A 1 106 ? 14.458 9.635 0.489 1.00 85.81 106 PHE A CA 1
ATOM 848 C C . PHE A 1 106 ? 13.764 10.676 -0.390 1.00 85.81 106 PHE A C 1
ATOM 850 O O . PHE A 1 106 ? 13.979 11.878 -0.223 1.00 85.81 106 PHE A O 1
ATOM 857 N N . TYR A 1 107 ? 12.968 10.212 -1.343 1.00 89.88 107 TYR A N 1
ATOM 858 C CA . TYR A 1 107 ? 12.303 11.033 -2.346 1.00 89.88 107 TYR A CA 1
ATOM 859 C C . TYR A 1 107 ? 10.855 10.587 -2.506 1.00 89.88 107 TYR A C 1
ATOM 861 O O . TYR A 1 107 ? 10.568 9.396 -2.389 1.00 89.88 107 TYR A O 1
ATOM 869 N N . LYS A 1 108 ? 9.975 11.535 -2.829 1.00 93.12 108 LYS A N 1
ATOM 870 C CA . LYS A 1 108 ? 8.610 11.261 -3.283 1.00 93.12 108 LYS A CA 1
ATOM 871 C C . LYS A 1 108 ? 8.247 12.111 -4.491 1.00 93.12 108 LYS A C 1
ATOM 873 O O . LYS A 1 108 ? 8.776 13.212 -4.638 1.00 93.12 108 LYS A O 1
ATOM 878 N N . GLY A 1 109 ? 7.332 11.644 -5.321 1.00 92.56 109 GLY A N 1
ATOM 879 C CA . GLY A 1 109 ? 6.780 12.449 -6.404 1.00 92.56 109 GLY A CA 1
ATOM 880 C C . GLY A 1 109 ? 5.853 11.650 -7.312 1.00 92.56 109 GLY A C 1
ATOM 881 O O . GLY A 1 109 ? 5.669 10.453 -7.093 1.00 92.56 109 GLY A O 1
ATOM 882 N N . PRO A 1 110 ? 5.290 12.285 -8.349 1.00 94.56 110 PRO A N 1
ATOM 883 C CA . PRO A 1 110 ? 4.456 11.591 -9.323 1.00 94.56 110 PRO A CA 1
ATOM 884 C C . PRO A 1 110 ? 5.238 10.478 -10.025 1.00 94.56 110 PRO A C 1
ATOM 886 O O . PRO A 1 110 ? 6.463 10.560 -10.157 1.00 94.56 110 PRO A O 1
ATOM 889 N N . GLN A 1 111 ? 4.537 9.444 -10.489 1.00 93.62 111 GLN A N 1
ATOM 890 C CA . GLN A 1 111 ? 5.170 8.334 -11.195 1.00 93.62 111 GLN A CA 1
ATOM 891 C C . GLN A 1 111 ? 5.987 8.806 -12.421 1.00 93.62 111 GLN A C 1
ATOM 893 O O . GLN A 1 111 ? 5.551 9.711 -13.138 1.00 93.62 111 GLN A O 1
ATOM 898 N N . PRO A 1 112 ? 7.172 8.221 -12.685 1.00 92.94 112 PRO A N 1
ATOM 899 C CA . PRO A 1 112 ? 7.960 8.549 -13.868 1.00 92.94 112 PRO A CA 1
ATOM 900 C C . PRO A 1 112 ? 7.231 8.148 -15.152 1.00 92.94 112 PRO A C 1
ATOM 902 O O . PRO A 1 112 ? 6.729 7.029 -15.282 1.00 92.94 112 PRO A O 1
ATOM 905 N N . ASP A 1 113 ? 7.232 9.040 -16.133 1.00 93.31 113 ASP A N 1
ATOM 906 C CA . ASP A 1 113 ? 6.701 8.779 -17.468 1.00 93.31 113 ASP A CA 1
ATOM 907 C C . ASP A 1 113 ? 7.742 9.025 -18.570 1.00 93.31 113 ASP A C 1
ATOM 909 O O . ASP A 1 113 ? 7.633 8.454 -19.650 1.00 93.31 113 ASP A O 1
ATOM 913 N N . ASN A 1 114 ? 8.794 9.805 -18.325 1.00 90.81 114 ASN A N 1
ATOM 914 C CA . ASN A 1 114 ? 9.727 10.250 -19.355 1.00 90.81 114 ASN A CA 1
ATOM 915 C C . ASN A 1 114 ? 11.186 9.925 -19.007 1.00 90.81 114 ASN A C 1
ATOM 917 O O . ASN A 1 114 ? 11.787 10.553 -18.138 1.00 90.81 114 ASN A O 1
ATOM 921 N N . GLU A 1 115 ? 11.808 9.025 -19.777 1.00 92.69 115 GLU A N 1
ATOM 922 C CA . GLU A 1 115 ? 13.209 8.619 -19.587 1.00 92.69 115 GLU A CA 1
ATOM 923 C C . GLU A 1 115 ? 14.238 9.755 -19.727 1.00 92.69 115 GLU A C 1
ATOM 925 O O . GLU A 1 115 ? 15.375 9.615 -19.268 1.00 92.69 115 GLU A O 1
ATOM 930 N N . LYS A 1 116 ? 13.868 10.870 -20.372 1.00 92.62 116 LYS A N 1
ATOM 931 C CA . LYS A 1 116 ? 14.739 12.041 -20.552 1.00 92.62 116 LYS A CA 1
ATOM 932 C C . LYS A 1 116 ? 14.750 12.949 -19.322 1.00 92.62 116 LYS A C 1
ATOM 934 O O . LYS A 1 116 ? 15.631 13.798 -19.203 1.00 92.62 116 LYS A O 1
ATOM 939 N N . VAL A 1 117 ? 13.790 12.781 -18.412 1.00 90.56 117 VAL A N 1
ATOM 940 C CA . VAL A 1 117 ? 13.683 13.566 -17.183 1.00 90.56 117 VAL A CA 1
ATOM 941 C C . VAL A 1 117 ? 14.346 12.799 -16.045 1.00 90.56 117 VAL A C 1
ATOM 943 O O . VAL A 1 117 ? 14.005 11.661 -15.734 1.00 90.56 117 VAL A O 1
ATOM 946 N N . SER A 1 118 ? 15.311 13.438 -15.384 1.00 90.62 118 SER A N 1
ATOM 947 C CA . SER A 1 118 ? 15.903 12.878 -14.171 1.00 90.62 118 SER A CA 1
ATOM 948 C C . SER A 1 118 ? 14.901 12.990 -13.023 1.00 90.62 118 SER A C 1
ATOM 950 O O . SER A 1 118 ? 14.798 14.046 -12.398 1.00 90.62 118 SER A O 1
ATOM 952 N N . TRP A 1 119 ? 14.170 11.907 -12.743 1.00 94.12 119 TRP A N 1
ATOM 953 C CA . TRP A 1 119 ? 13.105 11.895 -11.736 1.00 94.12 119 TRP A CA 1
ATOM 954 C C . TRP A 1 119 ? 13.572 12.457 -10.385 1.00 94.12 119 TRP A C 1
ATOM 956 O O . TRP A 1 119 ? 13.019 13.444 -9.913 1.00 94.12 119 TRP A O 1
ATOM 966 N N . MET A 1 120 ? 14.671 11.936 -9.821 1.00 89.50 120 MET A N 1
ATOM 967 C CA . MET A 1 120 ? 15.186 12.360 -8.505 1.00 89.50 120 MET A CA 1
ATOM 968 C C . MET A 1 120 ? 15.637 13.829 -8.432 1.00 89.50 120 MET A C 1
ATOM 970 O O . MET A 1 120 ? 15.699 14.382 -7.336 1.00 89.50 120 MET A O 1
ATOM 974 N N . ASN A 1 121 ? 15.999 14.445 -9.563 1.00 88.50 121 ASN A N 1
ATOM 975 C CA . ASN A 1 121 ? 16.566 15.799 -9.597 1.00 88.50 121 ASN A CA 1
ATOM 976 C C . ASN A 1 121 ? 15.600 16.860 -10.144 1.00 88.50 121 ASN A C 1
ATOM 978 O O . ASN A 1 121 ? 15.840 18.049 -9.944 1.00 88.50 121 ASN A O 1
ATOM 982 N N . LYS A 1 122 ? 14.569 16.457 -10.897 1.00 90.94 122 LYS A N 1
ATOM 983 C CA . LYS A 1 122 ? 13.691 17.372 -11.644 1.00 90.94 122 LYS A CA 1
ATOM 984 C C . LYS A 1 122 ? 12.200 17.176 -11.376 1.00 90.94 122 LYS A C 1
ATOM 986 O O . LYS A 1 122 ? 11.450 18.107 -11.632 1.00 90.94 122 LYS A O 1
ATOM 991 N N . GLN A 1 123 ? 11.776 16.009 -10.888 1.00 91.62 123 GLN A N 1
ATOM 992 C CA . GLN A 1 123 ? 10.355 15.681 -10.701 1.00 91.62 123 GLN A CA 1
ATOM 993 C C . GLN A 1 123 ? 10.020 15.354 -9.242 1.00 91.62 123 GLN A C 1
ATOM 995 O O . GLN A 1 123 ? 8.981 15.762 -8.734 1.00 91.62 123 GLN A O 1
ATOM 1000 N N . ALA A 1 124 ? 10.902 14.632 -8.556 1.00 91.94 124 ALA A N 1
ATOM 1001 C CA . ALA A 1 124 ? 10.710 14.235 -7.176 1.00 91.94 124 ALA A CA 1
ATOM 1002 C C . ALA A 1 124 ? 11.125 15.331 -6.197 1.00 91.94 124 ALA A C 1
ATOM 1004 O O . ALA A 1 124 ? 12.106 16.050 -6.387 1.00 91.94 124 ALA A O 1
ATOM 1005 N N . THR A 1 125 ? 10.421 15.371 -5.076 1.00 91.38 125 THR A N 1
ATOM 1006 C CA . THR A 1 125 ? 10.791 16.143 -3.901 1.00 91.38 125 THR A CA 1
ATOM 1007 C C . THR A 1 125 ? 11.633 15.274 -2.978 1.00 91.38 125 THR A C 1
ATOM 1009 O O . THR A 1 125 ? 11.217 14.189 -2.566 1.00 91.38 125 THR A O 1
ATOM 1012 N N . LYS A 1 126 ? 12.829 15.752 -2.622 1.00 87.75 126 LYS A N 1
ATOM 1013 C CA . LYS A 1 126 ? 13.652 15.107 -1.596 1.00 87.75 126 LYS A CA 1
ATOM 1014 C C . LYS A 1 126 ? 13.013 15.333 -0.228 1.00 87.75 126 LYS A C 1
ATOM 1016 O O . LYS A 1 126 ? 12.933 16.468 0.234 1.00 87.75 126 LYS A O 1
ATOM 1021 N N . ILE A 1 127 ? 12.623 14.255 0.438 1.00 80.06 127 ILE A N 1
ATOM 1022 C CA . ILE A 1 127 ? 12.083 14.311 1.792 1.00 80.06 127 ILE A CA 1
ATOM 1023 C C . ILE A 1 127 ? 13.254 14.497 2.758 1.00 80.06 127 ILE A C 1
ATOM 1025 O O . ILE A 1 127 ? 14.180 13.683 2.814 1.00 80.06 127 ILE A O 1
ATOM 1029 N N . LYS A 1 128 ? 13.223 15.593 3.514 1.00 66.88 128 LYS A N 1
ATOM 1030 C CA . LYS A 1 128 ? 14.066 15.795 4.692 1.00 66.88 128 LYS A CA 1
ATOM 1031 C C . LYS A 1 128 ? 13.168 15.663 5.917 1.00 66.88 128 LYS A C 1
ATOM 1033 O O . LYS A 1 128 ? 12.338 16.530 6.152 1.00 66.88 128 LYS A O 1
ATOM 1038 N N . LEU A 1 129 ? 13.337 14.596 6.689 1.00 55.72 129 LEU A N 1
ATOM 1039 C CA . LEU A 1 129 ? 12.762 14.495 8.030 1.00 55.72 129 LEU A CA 1
ATOM 1040 C C . LEU A 1 129 ? 13.760 15.131 9.004 1.00 55.72 129 LEU A C 1
ATOM 1042 O O . LEU A 1 129 ? 14.549 14.447 9.649 1.00 55.72 129 LEU A O 1
ATOM 1046 N N . SER A 1 130 ? 13.806 16.464 9.013 1.00 42.44 130 SER A N 1
ATOM 1047 C CA . SER A 1 130 ? 14.603 17.245 9.961 1.00 42.44 130 SER A CA 1
ATOM 1048 C C . SER A 1 130 ? 13.693 17.899 11.000 1.00 42.44 130 SER A C 1
ATOM 1050 O O . SER A 1 130 ? 12.994 18.836 10.640 1.00 42.44 130 SER A O 1
ATOM 1052 N N . GLY A 1 131 ? 13.777 17.419 12.249 1.00 39.06 131 GLY A N 1
ATOM 1053 C CA . GLY A 1 131 ? 13.601 18.185 13.495 1.00 39.06 131 GLY A CA 1
ATOM 1054 C C . GLY A 1 131 ? 12.201 18.693 13.877 1.00 39.06 131 GLY A C 1
ATOM 1055 O O . GLY A 1 131 ? 11.573 19.415 13.117 1.00 39.06 131 GLY A O 1
ATOM 1056 N N . CYS A 1 132 ? 11.794 18.348 15.107 1.00 31.03 132 CYS A N 1
ATOM 1057 C CA . CYS A 1 132 ? 10.733 18.915 15.963 1.00 31.03 132 CYS A CA 1
ATOM 1058 C C . CYS A 1 132 ? 10.449 20.422 15.771 1.00 31.03 132 CYS A C 1
ATOM 1060 O O . CYS A 1 132 ? 11.348 21.185 15.437 1.00 31.03 132 CYS A O 1
ATOM 1062 N N . PHE A 1 133 ? 9.233 20.919 16.019 1.00 33.41 133 PHE A N 1
ATOM 1063 C CA . PHE A 1 133 ? 8.398 20.705 17.215 1.00 33.41 133 PHE A CA 1
ATOM 1064 C C . PHE A 1 133 ? 6.969 20.266 16.857 1.00 33.41 133 PHE A C 1
ATOM 1066 O O . PHE A 1 133 ? 6.347 20.896 16.010 1.00 33.41 133 PHE A O 1
ATOM 1073 N N . VAL A 1 134 ? 6.466 19.161 17.418 1.00 34.12 134 VAL A N 1
ATOM 1074 C CA . VAL A 1 134 ? 5.669 19.048 18.661 1.00 34.12 134 VAL A CA 1
ATOM 1075 C C . VAL A 1 134 ? 5.497 17.537 18.932 1.00 34.12 134 VAL A C 1
ATOM 1077 O O . VAL A 1 134 ? 5.189 16.776 18.020 1.00 34.12 134 VAL A O 1
ATOM 1080 N N . ASP A 1 135 ? 5.830 17.129 20.156 1.00 37.78 135 ASP A N 1
ATOM 1081 C CA . ASP A 1 135 ? 5.568 15.880 20.890 1.00 37.78 135 ASP A CA 1
ATOM 1082 C C . ASP A 1 135 ? 5.213 14.578 20.125 1.00 37.78 135 ASP A C 1
ATOM 1084 O O . ASP A 1 135 ? 4.162 14.432 19.508 1.00 37.78 135 ASP A O 1
ATOM 1088 N N . ASN A 1 136 ? 6.081 13.568 20.312 1.00 38.72 136 ASN A N 1
ATOM 1089 C CA . ASN A 1 136 ? 5.912 12.122 20.051 1.00 38.72 136 ASN A CA 1
ATOM 1090 C C . ASN A 1 136 ? 6.307 11.508 18.690 1.00 38.72 136 ASN A C 1
ATOM 1092 O O . ASN A 1 136 ? 6.037 10.327 18.473 1.00 38.72 136 ASN A O 1
ATOM 1096 N N . SER A 1 137 ? 7.043 12.191 17.804 1.00 35.88 137 SER A N 1
ATOM 1097 C CA . SER A 1 137 ? 7.580 11.538 16.589 1.00 35.88 137 SER A CA 1
ATOM 1098 C C . SER A 1 137 ? 9.058 11.121 16.713 1.00 35.88 137 SER A C 1
ATOM 1100 O O . SER A 1 137 ? 9.983 11.939 16.737 1.00 35.88 137 SER A O 1
ATOM 1102 N N . GLN A 1 138 ? 9.291 9.802 16.768 1.00 40.16 138 GLN A N 1
ATOM 1103 C CA . GLN A 1 138 ? 10.624 9.200 16.665 1.00 40.16 138 GLN A CA 1
ATOM 1104 C C . GLN A 1 138 ? 11.288 9.612 15.344 1.00 40.16 138 GLN A C 1
ATOM 1106 O O . GLN A 1 138 ? 10.729 9.475 14.255 1.00 40.16 138 GLN A O 1
ATOM 1111 N N . HIS A 1 139 ? 12.496 10.153 15.455 1.00 40.09 139 HIS A N 1
ATOM 1112 C CA . HIS A 1 139 ? 13.282 10.661 14.341 1.00 40.09 139 HIS A CA 1
ATOM 1113 C C . HIS A 1 139 ? 13.618 9.546 13.337 1.00 40.09 139 HIS A C 1
ATOM 1115 O O . HIS A 1 139 ? 14.342 8.615 13.677 1.00 40.09 139 HIS A O 1
ATOM 1121 N N . LEU A 1 140 ? 13.183 9.666 12.077 1.00 44.53 140 LEU A N 1
ATOM 1122 C CA . LEU A 1 140 ? 13.701 8.813 10.989 1.00 44.53 140 LEU A CA 1
ATOM 1123 C C . LEU A 1 140 ? 14.913 9.431 10.255 1.00 44.53 140 LEU A C 1
ATOM 1125 O O . LEU A 1 140 ? 15.592 8.728 9.510 1.00 44.53 140 LEU A O 1
ATOM 1129 N N . GLY A 1 141 ? 15.218 10.715 10.502 1.00 51.75 141 GLY A N 1
ATOM 1130 C CA . GLY A 1 141 ? 16.496 11.363 10.174 1.00 51.75 141 GLY A CA 1
ATOM 1131 C C . GLY A 1 141 ? 16.950 11.276 8.709 1.00 51.75 141 GLY A C 1
ATOM 1132 O O . GLY A 1 141 ? 16.155 11.308 7.774 1.00 51.75 141 GLY A O 1
ATOM 1133 N N . GLN A 1 142 ? 18.269 11.227 8.508 1.00 54.25 142 GLN A N 1
ATOM 1134 C CA . GLN A 1 142 ? 18.917 10.747 7.279 1.00 54.25 142 GLN A CA 1
ATOM 1135 C C . GLN A 1 142 ? 19.336 9.283 7.526 1.00 54.25 142 GLN A C 1
ATOM 1137 O O . GLN A 1 142 ? 19.400 8.877 8.681 1.00 54.25 142 GLN A O 1
ATOM 1142 N N . ASN A 1 143 ? 19.644 8.502 6.481 1.00 61.62 143 ASN A N 1
ATOM 1143 C CA . ASN A 1 143 ? 19.963 7.055 6.547 1.00 61.62 143 ASN A CA 1
ATOM 1144 C C . ASN A 1 143 ? 18.777 6.092 6.405 1.00 61.62 143 ASN A C 1
ATOM 1146 O O . ASN A 1 143 ? 18.805 4.982 6.927 1.00 61.62 143 ASN A O 1
ATOM 1150 N N . PHE A 1 144 ? 17.787 6.430 5.573 1.00 61.03 144 PHE A N 1
ATOM 1151 C CA . PHE A 1 144 ? 16.686 5.506 5.242 1.00 61.03 144 PHE A CA 1
ATOM 1152 C C . PHE A 1 144 ? 17.136 4.170 4.625 1.00 61.03 144 PHE A C 1
ATOM 1154 O O . PHE A 1 144 ? 16.339 3.244 4.508 1.00 61.03 144 PHE A O 1
ATOM 1161 N N . HIS A 1 145 ? 18.412 4.053 4.251 1.00 64.50 145 HIS A N 1
ATOM 1162 C CA . HIS A 1 145 ? 19.001 2.801 3.809 1.00 64.50 145 HIS A CA 1
ATOM 1163 C C . HIS A 1 145 ? 19.090 1.751 4.929 1.00 64.50 145 HIS A C 1
ATOM 1165 O O . HIS A 1 145 ? 19.257 0.582 4.624 1.00 64.50 145 HIS A O 1
ATOM 1171 N N . GLN A 1 146 ? 18.980 2.108 6.211 1.00 60.34 146 GLN A N 1
ATOM 1172 C CA . GLN A 1 146 ? 19.003 1.113 7.292 1.00 60.34 146 GLN A CA 1
ATOM 1173 C C . GLN A 1 146 ? 17.733 0.246 7.344 1.00 60.34 146 GLN A C 1
ATOM 1175 O O . GLN A 1 146 ? 17.764 -0.879 7.839 1.00 60.34 146 GLN A O 1
ATOM 1180 N N . PHE A 1 147 ? 16.618 0.748 6.811 1.00 58.69 147 PHE A N 1
ATOM 1181 C CA . PHE A 1 147 ? 15.335 0.055 6.833 1.00 58.69 147 PHE A CA 1
ATOM 1182 C C . PHE A 1 147 ? 15.216 -0.924 5.657 1.00 58.69 147 PHE A C 1
ATOM 1184 O O . PHE A 1 147 ? 15.822 -0.722 4.603 1.00 58.69 147 PHE A O 1
ATOM 1191 N N . ARG A 1 148 ? 14.449 -2.007 5.848 1.00 53.31 148 ARG A N 1
ATOM 1192 C CA . ARG A 1 148 ? 14.208 -3.037 4.816 1.00 53.31 148 ARG A CA 1
ATOM 1193 C C . ARG A 1 148 ? 12.854 -2.901 4.125 1.00 53.31 148 ARG A C 1
ATOM 1195 O O . ARG A 1 148 ? 12.758 -3.216 2.947 1.00 53.31 148 ARG A O 1
ATOM 1202 N N . TYR A 1 149 ? 11.840 -2.414 4.837 1.00 55.97 149 TYR A N 1
ATOM 1203 C CA . TYR A 1 149 ? 10.471 -2.310 4.338 1.00 55.97 149 TYR A CA 1
ATOM 1204 C C . TYR A 1 149 ? 9.855 -0.970 4.740 1.00 55.97 149 TYR A C 1
ATOM 1206 O O . TYR A 1 149 ? 10.116 -0.470 5.834 1.00 55.97 149 TYR A O 1
ATOM 1214 N N . PHE A 1 150 ? 9.016 -0.426 3.863 1.00 61.03 150 PHE A N 1
ATOM 1215 C CA . PHE A 1 150 ? 8.125 0.699 4.136 1.00 61.03 150 PHE A CA 1
ATOM 1216 C C . PHE A 1 150 ? 6.716 0.306 3.703 1.00 61.03 150 PHE A C 1
ATOM 1218 O O . PHE A 1 150 ? 6.545 -0.364 2.686 1.00 61.03 150 PHE A O 1
ATOM 1225 N N . CYS A 1 151 ? 5.710 0.724 4.461 1.00 53.16 151 CYS A N 1
ATOM 1226 C CA . CYS A 1 151 ? 4.316 0.594 4.064 1.00 53.16 151 CYS A CA 1
ATOM 1227 C C . CYS A 1 151 ? 3.539 1.827 4.521 1.00 53.16 151 CYS A C 1
ATOM 1229 O O . CYS A 1 151 ? 3.865 2.433 5.543 1.00 53.16 151 CYS A O 1
ATOM 1231 N N . PHE A 1 152 ? 2.517 2.195 3.753 1.00 59.19 152 PHE A N 1
ATOM 1232 C CA . PHE A 1 152 ? 1.503 3.124 4.224 1.00 59.19 152 PHE A CA 1
ATOM 1233 C C . PHE A 1 152 ? 0.407 2.310 4.889 1.00 59.19 152 PHE A C 1
ATOM 1235 O O . PHE A 1 152 ? -0.254 1.496 4.243 1.00 59.19 152 PHE A O 1
ATOM 1242 N N . VAL A 1 153 ? 0.221 2.526 6.182 1.00 52.38 153 VAL A N 1
ATOM 1243 C CA . VAL A 1 153 ? -0.977 2.069 6.874 1.00 52.38 153 VAL A CA 1
ATOM 1244 C C . VAL A 1 153 ? -2.032 3.154 6.701 1.00 52.38 153 VAL A C 1
ATOM 1246 O O . VAL A 1 153 ? -1.738 4.334 6.897 1.00 52.38 153 VAL A O 1
ATOM 1249 N N . LYS A 1 154 ? -3.245 2.781 6.271 1.00 51.91 154 LYS A N 1
ATOM 1250 C CA . LYS A 1 154 ? -4.376 3.711 6.343 1.00 51.91 154 LYS A CA 1
ATOM 1251 C C . LYS A 1 154 ? -4.511 4.158 7.793 1.00 51.91 154 LYS A C 1
ATOM 1253 O O . LYS A 1 154 ? -4.385 3.331 8.700 1.00 51.91 154 LYS A O 1
ATOM 1258 N N . ASP A 1 155 ? -4.770 5.446 7.978 1.00 58.19 155 ASP A N 1
ATOM 1259 C CA . ASP A 1 155 ? -5.243 5.944 9.257 1.00 58.19 155 ASP A CA 1
ATOM 1260 C C . ASP A 1 155 ? -6.449 5.094 9.685 1.00 58.19 155 ASP A C 1
ATOM 1262 O O . ASP A 1 155 ? -7.339 4.813 8.876 1.00 58.19 155 ASP A O 1
ATOM 1266 N N . LYS A 1 156 ? -6.438 4.603 10.924 1.00 62.03 156 LYS A N 1
ATOM 1267 C CA . LYS A 1 156 ? -7.480 3.708 11.446 1.00 62.03 156 LYS A CA 1
ATOM 1268 C C . LYS A 1 156 ? -8.643 4.514 12.023 1.00 62.03 156 LYS A C 1
ATOM 1270 O O . LYS A 1 156 ? -9.274 4.084 12.986 1.00 62.03 156 LYS A O 1
ATOM 1275 N N . THR A 1 157 ? -8.904 5.685 11.453 1.00 66.50 157 THR A N 1
ATOM 1276 C CA . THR A 1 157 ? -9.952 6.577 11.926 1.00 66.50 157 THR A CA 1
ATOM 1277 C C . THR A 1 157 ? -11.328 6.012 11.570 1.00 66.50 157 THR A C 1
ATOM 1279 O O . THR A 1 157 ? -11.624 5.752 10.401 1.00 66.50 157 THR A O 1
ATOM 1282 N N . ILE A 1 158 ? -12.167 5.783 12.585 1.00 65.62 158 ILE A N 1
ATOM 1283 C CA . ILE A 1 158 ? -13.536 5.283 12.415 1.00 65.62 158 ILE A CA 1
ATOM 1284 C C . ILE A 1 158 ? -14.409 6.393 11.834 1.00 65.62 158 ILE A C 1
ATOM 1286 O O . ILE A 1 158 ? -14.604 7.428 12.466 1.00 65.62 158 ILE A O 1
ATOM 1290 N N . SER A 1 159 ? -14.993 6.144 10.662 1.00 61.50 159 SER A N 1
ATOM 1291 C CA . SER A 1 159 ? -15.998 7.026 10.057 1.00 61.50 159 SER A CA 1
ATOM 1292 C C . SER A 1 159 ? -17.423 6.724 10.527 1.00 61.50 159 SER A C 1
ATOM 1294 O O . SER A 1 159 ? -18.246 7.632 10.601 1.00 61.50 159 SER A O 1
ATOM 1296 N N . ASN A 1 160 ? -17.739 5.461 10.838 1.00 66.06 160 ASN A N 1
ATOM 1297 C CA . ASN A 1 160 ? -19.049 5.055 11.345 1.00 66.06 160 ASN A CA 1
ATOM 1298 C C . ASN A 1 160 ? -18.974 3.732 12.127 1.00 66.06 160 ASN A C 1
ATOM 1300 O O . ASN A 1 160 ? -18.155 2.867 11.813 1.00 66.06 160 ASN A O 1
ATOM 1304 N N . ILE A 1 161 ? -19.866 3.550 13.104 1.00 71.50 161 ILE A N 1
ATOM 1305 C CA . ILE A 1 161 ? -20.010 2.313 13.878 1.00 71.50 161 ILE A CA 1
ATOM 1306 C C . ILE A 1 161 ? -21.218 1.552 13.351 1.00 71.50 161 ILE A C 1
ATOM 1308 O O . ILE A 1 161 ? -22.363 1.936 13.571 1.00 71.50 161 ILE A O 1
ATOM 1312 N N . ILE A 1 162 ? -20.948 0.460 12.639 1.00 69.62 162 ILE A N 1
ATOM 1313 C CA . ILE A 1 162 ? -21.989 -0.361 12.007 1.00 69.62 162 ILE A CA 1
ATOM 1314 C C . ILE A 1 162 ? -22.649 -1.295 13.030 1.00 69.62 162 ILE A C 1
ATOM 1316 O O . ILE A 1 162 ? -23.843 -1.571 12.950 1.00 69.62 162 ILE A O 1
ATOM 1320 N N . SER A 1 163 ? -21.878 -1.763 14.010 1.00 72.12 163 SER A N 1
ATOM 1321 C CA . SER A 1 163 ? -22.347 -2.650 15.071 1.00 72.12 163 SER A CA 1
ATOM 1322 C C . SER A 1 163 ? -21.501 -2.467 16.321 1.00 72.12 163 SER A C 1
ATOM 1324 O O . SER A 1 163 ? -20.280 -2.336 16.227 1.00 72.12 163 SER A O 1
ATOM 1326 N N . PHE A 1 164 ? -22.142 -2.521 17.482 1.00 77.00 164 PHE A N 1
ATOM 1327 C CA . PHE A 1 164 ? -21.473 -2.512 18.774 1.00 77.00 164 PHE A CA 1
ATOM 1328 C C . PHE A 1 164 ? -22.067 -3.600 19.663 1.00 77.00 164 PHE A C 1
ATOM 1330 O O . PHE A 1 164 ? -23.289 -3.745 19.729 1.00 77.00 164 PHE A O 1
ATOM 1337 N N . GLN A 1 165 ? -21.204 -4.350 20.343 1.00 78.12 165 GLN A N 1
ATOM 1338 C CA . GLN A 1 165 ? -21.595 -5.437 21.229 1.00 78.12 165 GLN A CA 1
ATOM 1339 C C . GLN A 1 165 ? -20.918 -5.252 22.585 1.00 78.12 165 GLN A C 1
ATOM 1341 O O . GLN A 1 165 ? -19.697 -5.153 22.669 1.00 78.12 165 GLN A O 1
ATOM 1346 N N . PHE A 1 166 ? -21.729 -5.216 23.640 1.00 79.31 166 PHE A N 1
ATOM 1347 C CA . PHE A 1 166 ? -21.238 -5.332 25.008 1.00 79.31 166 PHE A CA 1
ATOM 1348 C C . PHE A 1 166 ? -20.901 -6.795 25.310 1.00 79.31 166 PHE A C 1
ATOM 1350 O O . PHE A 1 166 ? -21.598 -7.694 24.836 1.00 79.31 166 PHE A O 1
ATOM 1357 N N . LEU A 1 167 ? -19.870 -7.006 26.127 1.00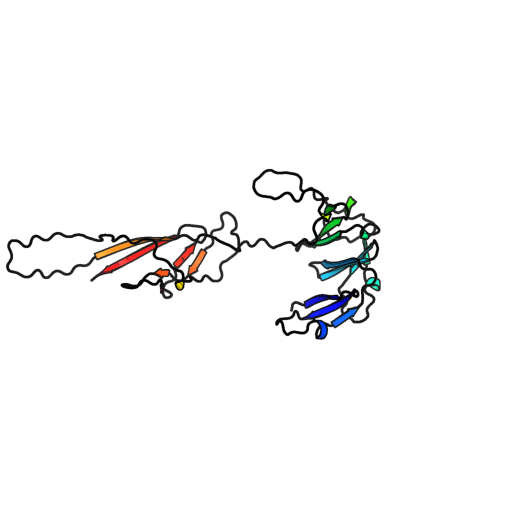 81.62 167 LEU A N 1
ATOM 1358 C CA . LEU A 1 167 ? -19.457 -8.314 26.641 1.00 81.62 167 LEU A CA 1
ATOM 1359 C C . LEU A 1 167 ? -19.781 -8.380 28.145 1.00 81.62 167 LEU A C 1
ATOM 1361 O O . LEU A 1 167 ? -18.902 -8.125 28.974 1.00 81.62 167 LEU A O 1
ATOM 1365 N N . PRO A 1 168 ? -21.056 -8.593 28.524 1.00 80.31 168 PRO A N 1
ATOM 1366 C CA . PRO A 1 168 ? -21.494 -8.547 29.919 1.00 80.31 168 PRO A CA 1
ATOM 1367 C C . PRO A 1 168 ? -20.792 -9.563 30.826 1.00 80.31 168 PRO A C 1
ATOM 1369 O O . PRO A 1 168 ? -20.633 -9.300 32.014 1.00 80.31 168 PRO A O 1
ATOM 1372 N N . GLU A 1 169 ? -20.302 -10.669 30.269 1.00 78.62 169 GLU A N 1
ATOM 1373 C CA . GLU A 1 169 ? -19.495 -11.684 30.951 1.00 78.62 169 GLU A CA 1
ATOM 1374 C C . GLU A 1 169 ? -18.187 -11.140 31.551 1.00 78.62 169 GLU A C 1
ATOM 1376 O O . GLU A 1 169 ? -17.591 -11.775 32.419 1.00 78.62 169 GLU A O 1
ATOM 1381 N N . HIS A 1 170 ? -17.742 -9.963 31.107 1.00 82.12 170 HIS A N 1
ATOM 1382 C CA . HIS A 1 170 ? -16.569 -9.265 31.632 1.00 82.12 170 HIS A CA 1
ATOM 1383 C C . HIS A 1 170 ? -16.931 -8.057 32.509 1.00 82.12 170 HIS A C 1
ATOM 1385 O O . HIS A 1 170 ? -16.043 -7.341 32.971 1.00 82.12 170 HIS A O 1
ATOM 1391 N N . GLY A 1 171 ? -18.222 -7.798 32.733 1.00 79.06 171 GLY A N 1
ATOM 1392 C CA . GLY A 1 171 ? -18.684 -6.705 33.580 1.00 79.06 171 GLY A CA 1
ATOM 1393 C C . GLY A 1 171 ? -18.328 -6.935 35.049 1.00 79.06 171 GLY A C 1
ATOM 1394 O O . GLY A 1 171 ? -18.502 -8.030 35.575 1.00 79.06 171 GLY A O 1
ATOM 1395 N N . GLN A 1 172 ? -17.870 -5.885 35.734 1.00 82.25 172 GLN A N 1
ATOM 1396 C CA . GLN A 1 172 ? -17.538 -5.941 37.157 1.00 82.25 172 GLN A CA 1
ATOM 1397 C C . GLN A 1 172 ? -18.282 -4.855 37.940 1.00 82.25 172 GLN A C 1
ATOM 1399 O O . GLN A 1 172 ? -18.283 -3.684 37.558 1.00 82.25 172 GLN A O 1
ATOM 1404 N N . ARG A 1 173 ? -18.867 -5.234 39.083 1.00 82.38 173 ARG A N 1
ATOM 1405 C CA . ARG A 1 173 ? -19.376 -4.282 40.079 1.00 82.38 173 ARG A CA 1
ATOM 1406 C C . ARG A 1 173 ? -18.195 -3.708 40.861 1.00 82.38 173 ARG A C 1
ATOM 1408 O O . ARG A 1 173 ? -17.538 -4.429 41.606 1.00 82.38 173 ARG A O 1
ATOM 1415 N N . VAL A 1 174 ? -17.919 -2.421 40.667 1.00 84.12 174 VAL A N 1
ATOM 1416 C CA . VAL A 1 174 ? -16.791 -1.730 41.321 1.00 84.12 174 VAL A CA 1
ATOM 1417 C C . VAL A 1 174 ? -17.194 -1.150 42.679 1.00 84.12 174 VAL A C 1
ATOM 1419 O O . VAL A 1 174 ? -16.391 -1.137 43.608 1.00 84.12 174 VAL A O 1
ATOM 1422 N N . SER A 1 175 ? -18.436 -0.687 42.816 1.00 83.88 175 SER A N 1
ATOM 1423 C CA . SER A 1 175 ? -18.974 -0.155 44.068 1.00 83.88 175 SER A CA 1
ATOM 1424 C C . SER A 1 175 ? -20.487 -0.343 44.148 1.00 83.88 175 SER A C 1
ATOM 1426 O O . SER A 1 175 ? -21.168 -0.485 43.132 1.00 83.88 175 SER A O 1
ATOM 1428 N N . GLU A 1 176 ? -21.006 -0.350 45.374 1.00 83.12 176 GLU A N 1
ATOM 1429 C CA . GLU A 1 176 ? -22.432 -0.416 45.669 1.00 83.12 176 GLU A CA 1
ATOM 1430 C C . GLU A 1 176 ? -22.707 0.409 46.920 1.00 83.12 176 GLU A C 1
ATOM 1432 O O . GLU A 1 176 ? -22.120 0.163 47.971 1.00 83.12 176 GLU A O 1
ATOM 1437 N N . ASN A 1 177 ? -23.581 1.404 46.790 1.00 81.94 177 ASN A N 1
ATOM 1438 C CA . ASN A 1 177 ? -24.011 2.239 47.900 1.00 81.94 177 ASN A CA 1
ATOM 1439 C C . ASN A 1 177 ? -25.540 2.266 47.903 1.00 81.94 177 ASN A C 1
ATOM 1441 O O . ASN A 1 177 ? -26.125 2.689 46.901 1.00 81.94 177 ASN A O 1
ATOM 1445 N N . PRO A 1 178 ? -26.198 1.828 48.988 1.00 81.12 178 PRO A N 1
ATOM 1446 C CA . PRO A 1 178 ? -27.644 1.910 49.082 1.00 81.12 178 PRO A CA 1
ATOM 1447 C C . PRO A 1 178 ? -28.067 3.379 49.125 1.00 81.12 178 PRO A C 1
ATOM 1449 O O . PRO A 1 178 ? -27.554 4.167 49.920 1.00 81.12 178 PRO A O 1
ATOM 1452 N N . GLU A 1 179 ? -29.020 3.743 48.275 1.00 78.06 179 GLU A N 1
ATOM 1453 C CA . GLU A 1 179 ? -29.621 5.071 48.272 1.00 78.06 179 GLU A CA 1
ATOM 1454 C C . GLU A 1 179 ? -31.024 4.983 48.877 1.00 78.06 179 GLU A C 1
ATOM 1456 O O . GLU A 1 179 ? -31.886 4.259 48.376 1.00 78.06 179 GLU A O 1
ATOM 1461 N N . VAL A 1 180 ? -31.270 5.722 49.962 1.00 78.94 180 VAL A N 1
ATOM 1462 C CA . VAL A 1 180 ? -32.610 5.813 50.551 1.00 78.94 180 VAL A CA 1
ATOM 1463 C C . VAL A 1 180 ? -33.473 6.672 49.633 1.00 78.94 180 VAL A C 1
ATOM 1465 O O . VAL A 1 180 ? -33.242 7.868 49.475 1.00 78.94 180 VAL A O 1
ATOM 1468 N N . ILE A 1 181 ? -34.450 6.036 48.990 1.00 71.62 181 ILE A N 1
ATOM 1469 C CA . ILE A 1 181 ? -35.352 6.687 48.035 1.00 71.62 181 ILE A CA 1
ATOM 1470 C C . ILE A 1 181 ? -36.385 7.554 48.759 1.00 71.62 181 ILE A C 1
ATOM 1472 O O . ILE A 1 181 ? -36.647 8.676 48.332 1.00 71.62 181 ILE A O 1
ATOM 1476 N N . GLU A 1 182 ? -36.946 7.047 49.856 1.00 74.06 182 GLU A N 1
ATOM 1477 C CA . GLU A 1 182 ? -37.907 7.758 50.691 1.00 74.06 182 GLU A CA 1
ATOM 1478 C C . GLU A 1 182 ? -37.883 7.182 52.115 1.00 74.06 182 GLU A C 1
ATOM 1480 O O . GLU A 1 182 ? -37.849 5.965 52.296 1.00 74.06 182 GLU A O 1
ATOM 1485 N N . GLU A 1 183 ? -37.920 8.047 53.130 1.00 79.38 183 GLU A N 1
ATOM 1486 C CA . GLU A 1 183 ? -38.073 7.660 54.534 1.00 79.38 183 GLU A CA 1
ATOM 1487 C C . GLU A 1 183 ? -39.347 8.301 55.100 1.00 79.38 183 GLU A C 1
ATOM 1489 O O . GLU A 1 183 ? -39.568 9.505 54.962 1.00 79.38 183 GLU A O 1
ATOM 1494 N N . ARG A 1 184 ? -40.200 7.500 55.750 1.00 76.00 184 ARG A N 1
ATOM 1495 C CA . ARG A 1 184 ? -41.410 7.982 56.433 1.00 76.00 184 ARG A CA 1
ATOM 1496 C C . ARG A 1 184 ? -41.471 7.444 57.856 1.00 76.00 184 ARG A C 1
ATOM 1498 O O . ARG A 1 184 ? -41.349 6.242 58.078 1.00 76.00 184 ARG A O 1
ATOM 1505 N N . VAL A 1 185 ? -41.732 8.328 58.818 1.00 77.12 185 VAL A N 1
ATOM 1506 C CA . VAL A 1 185 ? -41.858 7.977 60.240 1.00 77.12 185 VAL A CA 1
ATOM 1507 C C . VAL A 1 185 ? -43.325 7.994 60.656 1.00 77.12 185 VAL A C 1
ATOM 1509 O O . VAL A 1 185 ? -43.992 9.024 60.571 1.00 77.12 185 VAL A O 1
ATOM 1512 N N . TYR A 1 186 ? -43.817 6.866 61.173 1.00 70.62 186 TYR A N 1
ATOM 1513 C CA . TYR A 1 186 ? -45.187 6.729 61.672 1.00 70.62 186 TYR A CA 1
ATOM 1514 C C . TYR A 1 186 ? -45.209 6.601 63.200 1.00 70.62 186 TYR A C 1
ATOM 1516 O O . TYR A 1 186 ? -44.515 5.767 63.781 1.00 70.62 186 TYR A O 1
ATOM 1524 N N . LYS A 1 187 ? -46.036 7.411 63.874 1.00 70.12 187 LYS A N 1
ATOM 1525 C CA . LYS A 1 187 ? -46.261 7.313 65.326 1.00 70.12 187 LYS A CA 1
ATOM 1526 C C . LYS A 1 187 ? -47.438 6.379 65.603 1.00 70.12 187 LYS A C 1
ATOM 1528 O O . LYS A 1 187 ? -48.579 6.759 65.381 1.00 70.12 187 LYS A O 1
ATOM 1533 N N . ASN A 1 188 ? -47.164 5.188 66.132 1.00 68.75 188 ASN A N 1
ATOM 1534 C CA . ASN A 1 188 ? -48.189 4.174 66.408 1.00 68.75 188 ASN A CA 1
ATOM 1535 C C . ASN A 1 188 ? -48.538 4.038 67.906 1.00 68.75 188 ASN A C 1
ATOM 1537 O O . ASN A 1 188 ? -48.725 2.934 68.405 1.00 68.75 188 ASN A O 1
ATOM 1541 N N . LYS A 1 189 ? -48.533 5.143 68.665 1.00 65.75 189 LYS A N 1
ATOM 1542 C CA . LYS A 1 189 ? -48.618 5.084 70.138 1.00 65.75 189 LYS A CA 1
ATOM 1543 C C . LYS A 1 189 ? -50.038 5.014 70.722 1.00 65.75 189 LYS A C 1
ATOM 1545 O O . LYS A 1 189 ? -50.143 4.735 71.909 1.00 65.75 189 LYS A O 1
ATOM 1550 N N . GLU A 1 190 ? -51.106 5.228 69.946 1.00 63.97 190 GLU A N 1
ATOM 1551 C CA . GLU A 1 190 ? -52.457 5.432 70.522 1.00 63.97 190 GLU A CA 1
ATOM 1552 C C . GLU A 1 190 ? -53.624 4.720 69.800 1.00 63.97 190 GLU A C 1
ATOM 1554 O O . GLU A 1 190 ? -54.780 5.002 70.097 1.00 63.97 190 GLU A O 1
ATOM 1559 N N . SER A 1 191 ? -53.381 3.787 68.870 1.00 66.50 191 SER A N 1
ATOM 1560 C CA . SER A 1 191 ? -54.459 3.176 68.066 1.00 66.50 191 SER A CA 1
ATOM 1561 C C . SER A 1 191 ? -54.515 1.649 68.181 1.00 66.50 191 SER A C 1
ATOM 1563 O O . SER A 1 191 ? -53.501 0.972 68.043 1.00 66.50 191 SER A O 1
ATOM 1565 N N . SER A 1 192 ? -55.720 1.102 68.378 1.00 67.31 192 SER A N 1
ATOM 1566 C CA . SER A 1 192 ? -56.041 -0.335 68.289 1.00 67.31 192 SER A CA 1
ATOM 1567 C C . SER A 1 192 ? -56.464 -0.779 66.877 1.00 67.31 192 SER A C 1
ATOM 1569 O O . SER A 1 192 ? -56.851 -1.931 66.678 1.00 67.31 192 SER A O 1
ATOM 1571 N N . VAL A 1 193 ? -56.399 0.120 65.886 1.00 67.88 193 VAL A N 1
ATOM 1572 C CA . VAL A 1 193 ? -56.820 -0.124 64.499 1.00 67.88 193 VAL A CA 1
ATOM 1573 C C . VAL A 1 193 ? -55.600 -0.369 63.610 1.00 67.88 193 VAL A C 1
ATOM 1575 O O . VAL A 1 193 ? -54.666 0.430 63.582 1.00 67.88 193 VAL A O 1
ATOM 1578 N N . GLN A 1 194 ? -55.625 -1.466 62.848 1.00 70.62 194 GLN A N 1
ATOM 1579 C CA . GLN A 1 194 ? -54.569 -1.823 61.899 1.00 70.62 194 GLN A CA 1
ATOM 1580 C C . GLN A 1 194 ? -54.450 -0.766 60.788 1.00 70.62 194 GLN A C 1
ATOM 1582 O O . GLN A 1 194 ? -55.417 -0.491 60.075 1.00 70.62 194 GLN A O 1
ATOM 1587 N N . LEU A 1 195 ? -53.255 -0.197 60.608 1.00 68.69 195 LEU A N 1
ATOM 1588 C CA . LEU A 1 195 ? -52.965 0.715 59.503 1.00 68.69 195 LEU A CA 1
ATOM 1589 C C . LEU A 1 195 ? -52.978 -0.069 58.179 1.00 68.69 195 LEU A C 1
ATOM 1591 O O . LEU A 1 195 ? -52.086 -0.876 57.927 1.00 68.69 195 LEU A O 1
ATOM 1595 N N . LYS A 1 196 ? -53.979 0.176 57.327 1.00 70.56 196 LYS A N 1
ATOM 1596 C CA . LYS A 1 196 ? -53.977 -0.259 55.922 1.00 70.56 196 LYS A CA 1
ATOM 1597 C C . LYS A 1 196 ? -53.537 0.913 55.052 1.00 70.56 196 LYS A C 1
ATOM 1599 O O . LYS A 1 196 ? -54.304 1.852 54.854 1.00 70.56 196 LYS A O 1
ATOM 1604 N N . HIS A 1 197 ? -52.304 0.872 54.561 1.00 67.56 197 HIS A N 1
ATOM 1605 C CA . HIS A 1 197 ? -51.758 1.884 53.661 1.00 67.56 197 HIS A CA 1
ATOM 1606 C C . HIS A 1 197 ? -51.022 1.197 52.511 1.00 67.56 197 HIS A C 1
ATOM 1608 O O . HIS A 1 197 ? -50.334 0.202 52.732 1.00 67.56 197 HIS A O 1
ATOM 1614 N N . SER A 1 198 ? -51.185 1.725 51.303 1.00 66.88 198 SER A N 1
ATOM 1615 C CA . SER A 1 198 ? -50.414 1.327 50.127 1.00 66.88 198 SER A CA 1
ATOM 1616 C C . SER A 1 198 ? -49.362 2.396 49.881 1.00 66.88 198 SER A C 1
ATOM 1618 O O . SER A 1 198 ? -49.658 3.588 49.970 1.00 66.88 198 SER A O 1
ATOM 1620 N N . PHE A 1 199 ? -48.137 1.973 49.600 1.00 66.12 199 PHE A N 1
ATOM 1621 C CA . PHE A 1 199 ? -47.024 2.875 49.356 1.00 66.12 199 PHE A CA 1
ATOM 1622 C C . PHE A 1 199 ? -46.689 2.823 47.878 1.00 66.12 199 PHE A C 1
ATOM 1624 O O . PHE A 1 199 ? -46.353 1.767 47.360 1.00 66.12 199 PHE A O 1
ATOM 1631 N N . THR A 1 200 ? -46.763 3.971 47.219 1.00 64.62 200 THR A N 1
ATOM 1632 C CA . THR A 1 200 ? -46.257 4.134 45.861 1.00 64.62 200 THR A CA 1
ATOM 1633 C C . THR A 1 200 ? -45.131 5.143 45.896 1.00 64.62 200 THR A C 1
ATOM 1635 O O . THR A 1 200 ? -45.329 6.245 46.414 1.00 64.62 200 THR A O 1
ATOM 1638 N N . PHE A 1 201 ? -43.988 4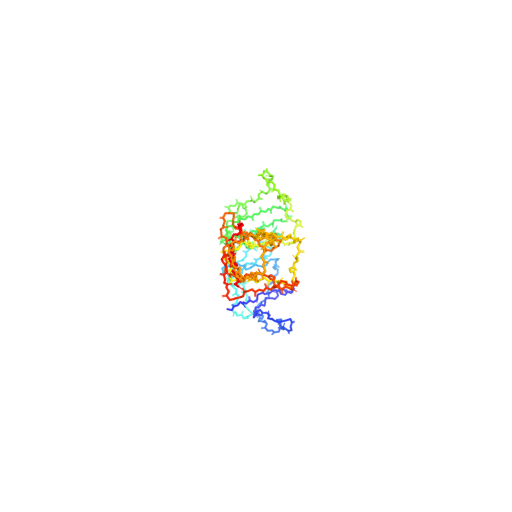.797 45.321 1.00 68.50 201 PHE A N 1
ATOM 1639 C CA . PHE A 1 201 ? -42.926 5.758 45.057 1.00 68.50 201 PHE A CA 1
ATOM 1640 C C . PHE A 1 201 ? -42.603 5.759 43.567 1.00 68.50 201 PHE A C 1
ATOM 1642 O O . PHE A 1 201 ? -42.614 4.709 42.923 1.00 68.50 201 PHE A O 1
ATOM 1649 N N . ASP A 1 202 ? -42.319 6.951 43.050 1.00 69.06 202 ASP A N 1
ATOM 1650 C CA . ASP A 1 202 ? -41.867 7.199 41.688 1.00 69.06 202 ASP A CA 1
ATOM 1651 C C . ASP A 1 202 ? -40.546 7.967 41.792 1.00 69.06 202 ASP A C 1
ATOM 1653 O O . ASP A 1 202 ? -40.512 9.091 42.298 1.00 69.06 202 ASP A O 1
ATOM 1657 N N . LYS A 1 203 ? -39.440 7.361 41.350 1.00 69.00 203 LYS A N 1
ATOM 1658 C CA . LYS A 1 203 ? -38.126 8.017 41.344 1.00 69.00 203 LYS A CA 1
ATOM 1659 C C . LYS A 1 203 ? -37.468 7.884 39.988 1.00 69.00 203 LYS A C 1
ATOM 1661 O O . LYS A 1 203 ? -37.413 6.792 39.433 1.00 69.00 203 LYS A O 1
ATOM 1666 N N . THR A 1 204 ? -36.901 8.989 39.517 1.00 69.81 204 THR A N 1
ATOM 1667 C CA . THR A 1 204 ? -36.013 9.018 38.357 1.00 69.81 204 THR A CA 1
ATOM 1668 C C . THR A 1 204 ? -34.567 9.041 38.833 1.00 69.81 204 THR A C 1
ATOM 1670 O O . THR A 1 204 ? -34.154 9.967 39.530 1.00 69.81 204 THR A O 1
ATOM 1673 N N . VAL A 1 205 ? -33.796 8.025 38.455 1.00 69.81 205 VAL A N 1
ATOM 1674 C CA . VAL A 1 205 ? -32.352 7.963 38.704 1.00 69.81 205 VAL A CA 1
ATOM 1675 C C . VAL A 1 205 ? -31.621 8.340 37.422 1.00 69.81 205 VAL A C 1
ATOM 1677 O O . VAL A 1 205 ? -31.911 7.794 36.356 1.00 69.81 205 VAL A O 1
ATOM 1680 N N . LYS A 1 206 ? -30.676 9.280 37.531 1.00 75.12 206 LYS A N 1
ATOM 1681 C CA . LYS A 1 206 ? -29.763 9.643 36.443 1.00 75.12 206 LYS A CA 1
ATOM 1682 C C . LYS A 1 206 ? -28.551 8.723 36.468 1.00 75.12 206 LYS A C 1
ATOM 1684 O O . LYS A 1 206 ? -27.841 8.663 37.468 1.00 75.12 206 LYS A O 1
ATOM 1689 N N . SER A 1 207 ? -28.296 8.040 35.364 1.00 75.69 207 SER A N 1
ATOM 1690 C CA . SER A 1 207 ? -27.115 7.203 35.169 1.00 75.69 207 SER A CA 1
ATOM 1691 C C . SER A 1 207 ? -26.192 7.841 34.141 1.00 75.69 207 SER A C 1
ATOM 1693 O O . SER A 1 207 ? -26.651 8.331 33.109 1.00 75.69 207 SER A O 1
ATOM 1695 N N . SER A 1 208 ? -24.891 7.815 34.427 1.00 83.44 208 SER A N 1
ATOM 1696 C CA . SER A 1 208 ? -23.841 8.332 33.551 1.00 83.44 208 SER A CA 1
ATOM 1697 C C . SER A 1 208 ? -22.975 7.186 33.032 1.00 83.44 208 SER A C 1
ATOM 1699 O O . SER A 1 208 ? -22.659 6.269 33.792 1.00 83.44 208 SER A O 1
ATOM 1701 N N . SER A 1 209 ? -22.591 7.218 31.755 1.00 82.38 209 SER A N 1
ATOM 1702 C CA . SER A 1 209 ? -21.647 6.251 31.181 1.00 82.38 209 SER A CA 1
ATOM 1703 C C . SER A 1 209 ? -20.638 6.903 30.240 1.00 82.38 209 SER A C 1
ATOM 1705 O O . SER A 1 209 ? -20.915 7.915 29.594 1.00 82.38 209 SER A O 1
ATOM 1707 N N . SER A 1 210 ? -19.460 6.300 30.122 1.00 84.56 210 SER A N 1
ATOM 1708 C CA . SER A 1 210 ? -18.419 6.724 29.190 1.00 84.56 210 SER A CA 1
ATOM 1709 C C . SER A 1 210 ? -17.670 5.513 28.642 1.00 84.56 210 SER A C 1
ATOM 1711 O O . SER A 1 210 ? -17.646 4.446 29.256 1.00 84.56 210 SER A O 1
ATOM 1713 N N . PHE A 1 211 ? -17.072 5.679 27.465 1.00 81.31 211 PHE A N 1
ATOM 1714 C CA . PHE A 1 211 ? -16.244 4.662 26.830 1.00 81.31 211 PHE A CA 1
ATOM 1715 C C . PHE A 1 211 ? -14.788 5.113 26.872 1.00 81.31 211 PHE A C 1
ATOM 1717 O O . PHE A 1 211 ? -14.468 6.232 26.471 1.00 81.31 211 PHE A O 1
ATOM 1724 N N . ALA A 1 212 ? -13.905 4.235 27.340 1.00 78.31 212 ALA A N 1
ATOM 1725 C CA . ALA A 1 212 ? -12.467 4.422 27.237 1.00 78.31 212 ALA A CA 1
ATOM 1726 C C . ALA A 1 212 ? -11.945 3.604 26.052 1.00 78.31 212 ALA A C 1
ATOM 1728 O O . ALA A 1 212 ? -12.281 2.431 25.894 1.00 78.31 212 ALA A O 1
ATOM 1729 N N . HIS A 1 213 ? -11.140 4.232 25.199 1.00 73.62 213 HIS A N 1
ATOM 1730 C CA . HIS A 1 213 ? -10.472 3.537 24.107 1.00 73.62 213 HIS A CA 1
ATOM 1731 C C . HIS A 1 213 ? -9.164 2.920 24.610 1.00 73.62 213 HIS A C 1
ATOM 1733 O O . HIS A 1 213 ? -8.289 3.642 25.086 1.00 73.62 213 HIS A O 1
ATOM 1739 N N . GLU A 1 214 ? -9.003 1.611 24.425 1.00 65.81 214 GLU A N 1
ATOM 1740 C CA . GLU A 1 214 ? -7.748 0.919 24.730 1.00 65.81 214 GLU A CA 1
ATOM 1741 C C . GLU A 1 214 ? -6.882 0.728 23.475 1.00 65.81 214 GLU A C 1
ATOM 1743 O O . GLU A 1 214 ? -5.717 1.134 23.464 1.00 65.81 214 GLU A O 1
ATOM 1748 N N . HIS A 1 215 ? -7.432 0.166 22.386 1.00 65.12 215 HIS A N 1
ATOM 1749 C CA . HIS A 1 215 ? -6.645 -0.236 21.214 1.00 65.12 215 HIS A CA 1
ATOM 1750 C C . HIS A 1 215 ? -7.396 -0.179 19.873 1.00 65.12 215 HIS A C 1
ATOM 1752 O O . HIS A 1 215 ? -8.587 -0.460 19.778 1.00 65.12 215 HIS A O 1
ATOM 1758 N N . GLY A 1 216 ? -6.621 -0.007 18.794 1.00 65.38 216 GLY A N 1
ATOM 1759 C CA . GLY A 1 216 ? -6.966 -0.536 17.471 1.00 65.38 216 GLY A CA 1
ATOM 1760 C C . GLY A 1 216 ? -7.509 0.461 16.453 1.00 65.38 216 GLY A C 1
ATOM 1761 O O . GLY A 1 216 ? -7.419 0.159 15.263 1.00 65.38 216 GLY A O 1
ATOM 1762 N N . PHE A 1 217 ? -7.989 1.631 16.867 1.00 69.88 217 PHE A N 1
ATOM 1763 C CA . PHE A 1 217 ? -8.533 2.648 15.966 1.00 69.88 217 PHE A CA 1
ATOM 1764 C C . PHE A 1 217 ? -8.424 4.055 16.563 1.00 69.88 217 PHE A C 1
ATOM 1766 O O . PHE A 1 217 ? -8.056 4.231 17.718 1.00 69.88 217 PHE A O 1
ATOM 1773 N N . THR A 1 218 ? -8.714 5.071 15.762 1.00 72.12 218 THR A N 1
ATOM 1774 C CA . THR A 1 218 ? -8.750 6.475 16.191 1.00 72.12 218 THR A CA 1
ATOM 1775 C C . THR A 1 218 ? -10.101 7.090 15.846 1.00 72.12 218 THR A C 1
ATOM 1777 O O . THR A 1 218 ? -10.859 6.560 15.034 1.00 72.12 218 THR A O 1
ATOM 1780 N N . PHE A 1 219 ? -10.428 8.206 16.486 1.00 69.06 219 PHE A N 1
ATOM 1781 C CA . PHE A 1 219 ? -11.558 9.044 16.103 1.00 69.06 219 PHE A CA 1
ATOM 1782 C C . PHE A 1 219 ? -11.018 10.375 15.594 1.00 69.06 219 PHE A C 1
ATOM 1784 O O . PHE A 1 219 ? -10.024 10.880 16.120 1.00 69.06 219 PHE A O 1
ATOM 1791 N N . GLU A 1 220 ? -11.666 10.944 14.581 1.00 70.12 220 GLU A N 1
ATOM 1792 C CA . GLU A 1 220 ? -11.340 12.292 14.127 1.00 70.12 220 GLU A CA 1
ATOM 1793 C C . GLU A 1 220 ? -11.601 13.290 15.269 1.00 70.12 220 GLU A C 1
ATOM 1795 O O . GLU A 1 220 ? -12.593 13.185 15.998 1.00 70.12 220 GLU A O 1
ATOM 1800 N N . ALA A 1 221 ? -10.687 14.242 15.467 1.00 65.81 221 ALA A N 1
ATOM 1801 C CA . ALA A 1 221 ? -10.790 15.203 16.557 1.00 65.81 221 ALA A CA 1
ATOM 1802 C C . ALA A 1 221 ? -12.075 16.038 16.420 1.00 65.81 221 ALA A C 1
ATOM 1804 O O . ALA A 1 221 ? -12.292 16.705 15.414 1.00 65.81 221 ALA A O 1
ATOM 1805 N N . GLY A 1 222 ? -12.930 15.999 17.446 1.00 68.88 222 GLY A N 1
ATOM 1806 C CA . GLY A 1 222 ? -14.226 16.685 17.442 1.00 68.88 222 GLY A CA 1
ATOM 1807 C C . GLY A 1 222 ? -15.369 15.906 16.780 1.00 68.88 222 GLY A C 1
ATOM 1808 O O . GLY A 1 222 ? -16.504 16.382 16.812 1.00 68.88 222 GLY A O 1
ATOM 1809 N N . ALA A 1 223 ? -15.120 14.709 16.236 1.00 70.31 223 ALA A N 1
ATOM 1810 C CA . ALA A 1 223 ? -16.181 13.867 15.704 1.00 70.31 223 ALA A CA 1
ATOM 1811 C C . ALA A 1 223 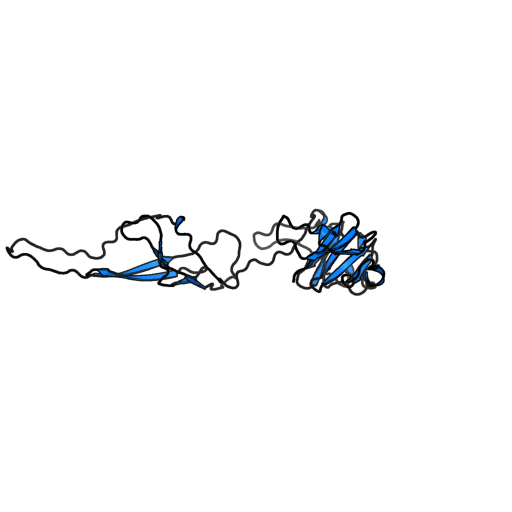? -17.101 13.350 16.820 1.00 70.31 223 ALA A C 1
ATOM 1813 O O . ALA A 1 223 ? -16.672 12.841 17.861 1.00 70.31 223 ALA A O 1
ATOM 1814 N N . GLU A 1 224 ? -18.404 13.460 16.585 1.00 77.12 224 GLU A N 1
ATOM 1815 C CA . GLU A 1 224 ? -19.418 12.888 17.458 1.00 77.12 224 GLU A CA 1
ATOM 1816 C C . GLU A 1 224 ? -19.840 11.526 16.910 1.00 77.12 224 GLU A C 1
ATOM 1818 O O . GLU A 1 224 ? -20.619 11.433 15.962 1.00 77.12 224 GLU A O 1
ATOM 1823 N N . VAL A 1 225 ? -19.306 10.457 17.502 1.00 80.00 225 VAL A N 1
ATOM 1824 C CA . VAL A 1 225 ? -19.561 9.091 17.036 1.00 80.00 225 VAL A CA 1
ATOM 1825 C C . VAL A 1 225 ? -20.660 8.464 17.878 1.00 80.00 225 VAL A C 1
ATOM 1827 O O . VAL A 1 225 ? -20.436 8.080 19.030 1.00 80.00 225 VAL A O 1
ATOM 1830 N N . LYS A 1 226 ? -21.856 8.376 17.284 1.00 84.94 226 LYS A N 1
ATOM 1831 C CA . LYS A 1 226 ? -23.049 7.797 17.907 1.00 84.94 226 LYS A CA 1
ATOM 1832 C C . LYS A 1 226 ? -23.377 6.425 17.343 1.00 84.94 226 LYS A C 1
ATOM 1834 O O . LYS A 1 226 ? -23.202 6.179 16.154 1.00 84.94 226 LYS A O 1
ATOM 1839 N N . PHE A 1 227 ? -23.929 5.563 18.185 1.00 83.69 227 PHE A N 1
ATOM 1840 C CA . PHE A 1 227 ? -24.425 4.248 17.791 1.00 83.69 227 PHE A CA 1
ATOM 1841 C C . PHE A 1 227 ? -25.635 3.854 18.639 1.00 83.69 227 PHE A C 1
ATOM 1843 O O . PHE A 1 227 ? -25.853 4.393 19.723 1.00 83.69 227 PHE A O 1
ATOM 1850 N N . LYS A 1 228 ? -26.440 2.910 18.145 1.00 84.06 228 LYS A N 1
ATOM 1851 C CA . LYS A 1 228 ? -27.567 2.350 18.897 1.00 84.06 228 LYS A CA 1
ATOM 1852 C C . LYS A 1 228 ? -27.221 0.953 19.387 1.00 84.06 228 LYS A C 1
ATOM 1854 O O . LYS A 1 228 ? -26.818 0.113 18.589 1.00 84.06 228 LYS A O 1
ATOM 1859 N N . ALA A 1 229 ? -27.401 0.710 20.679 1.00 81.25 229 ALA A N 1
ATOM 1860 C CA . ALA A 1 229 ? -27.213 -0.604 21.288 1.00 81.25 229 ALA A CA 1
ATOM 1861 C C . ALA A 1 229 ? -28.146 -0.780 22.494 1.00 81.25 229 ALA A C 1
ATOM 1863 O O . ALA A 1 229 ? -28.709 0.198 22.993 1.00 81.25 229 ALA A O 1
ATOM 1864 N N . GLY A 1 230 ? -28.299 -2.025 22.951 1.00 81.50 230 GLY A N 1
ATOM 1865 C CA . GLY A 1 230 ? -29.026 -2.347 24.181 1.00 81.50 230 GLY A CA 1
ATOM 1866 C C . GLY A 1 230 ? -28.391 -1.723 25.426 1.00 81.50 230 GLY A C 1
ATOM 1867 O O . GLY A 1 230 ? -27.264 -1.223 25.374 1.00 81.50 230 GLY A O 1
ATOM 1868 N N . VAL A 1 231 ? -29.117 -1.756 26.542 1.00 82.31 231 VAL A N 1
ATOM 1869 C CA . VAL A 1 231 ? -28.670 -1.171 27.817 1.00 82.31 231 VAL A CA 1
ATOM 1870 C C . VAL A 1 231 ? -28.197 -2.272 28.769 1.00 82.31 231 VAL A C 1
ATOM 1872 O O . VAL A 1 231 ? -28.984 -3.181 29.050 1.00 82.31 231 VAL A O 1
ATOM 1875 N N . PRO A 1 232 ? -26.941 -2.232 29.258 1.00 82.75 232 PRO A N 1
ATOM 1876 C CA . PRO A 1 232 ? -26.492 -3.152 30.292 1.00 82.75 232 PRO A CA 1
ATOM 1877 C C . PRO A 1 232 ? -27.180 -2.836 31.626 1.00 82.75 232 PRO A C 1
ATOM 1879 O O . PRO A 1 232 ? -27.336 -1.671 31.989 1.00 82.75 232 PRO A O 1
ATOM 1882 N N . PHE A 1 233 ? -27.577 -3.866 32.365 1.00 82.00 233 PHE A N 1
ATOM 1883 C CA . PHE A 1 233 ? -28.182 -3.739 33.691 1.00 82.00 233 PHE A CA 1
ATOM 1884 C C . PHE A 1 233 ? -27.820 -4.942 34.566 1.00 82.00 233 PHE A C 1
ATOM 1886 O O . PHE A 1 233 ? -27.371 -5.967 34.060 1.00 82.00 233 PHE A O 1
ATOM 1893 N N . ILE A 1 234 ? -28.023 -4.823 35.876 1.00 81.19 234 ILE A N 1
ATOM 1894 C CA . ILE A 1 234 ? -27.926 -5.948 36.811 1.00 81.19 234 ILE A CA 1
ATOM 1895 C C . ILE A 1 234 ? -29.343 -6.274 37.283 1.00 81.19 234 ILE A C 1
ATOM 1897 O O . ILE A 1 234 ? -30.078 -5.368 37.680 1.00 81.19 234 ILE A O 1
ATOM 1901 N N . GLY A 1 235 ? -29.742 -7.542 37.182 1.00 76.69 235 GLY A N 1
ATOM 1902 C CA . GLY A 1 235 ? -31.052 -8.002 37.640 1.00 76.69 235 GLY A CA 1
ATOM 1903 C C . GLY A 1 235 ? -31.186 -7.978 39.164 1.00 76.69 235 GLY A C 1
ATOM 1904 O O . GLY A 1 235 ? -30.198 -8.014 39.897 1.00 76.69 235 GLY A O 1
ATOM 1905 N N . GLU A 1 236 ? -32.422 -7.930 39.656 1.00 76.62 236 GLU A N 1
ATOM 1906 C CA . GLU A 1 236 ? -32.695 -8.000 41.092 1.00 76.62 236 GLU A CA 1
ATOM 1907 C C . GLU A 1 236 ? -32.203 -9.337 41.670 1.00 76.62 236 GLU A C 1
ATOM 1909 O O . GLU A 1 236 ? -32.540 -10.406 41.164 1.00 76.62 236 GLU A O 1
ATOM 1914 N N . GLY A 1 237 ? -31.375 -9.274 42.716 1.00 73.94 237 GLY A N 1
ATOM 1915 C CA . GLY A 1 237 ? -30.761 -10.456 43.330 1.00 73.94 237 GLY A CA 1
ATOM 1916 C C . GLY A 1 237 ? -29.641 -11.102 42.506 1.00 73.94 237 GLY A C 1
ATOM 1917 O O . GLY A 1 237 ? -29.102 -12.125 42.924 1.00 73.94 237 GLY A O 1
ATOM 1918 N N . GLU A 1 238 ? -29.263 -10.520 41.367 1.00 76.88 238 GLU A N 1
ATOM 1919 C CA . GLU A 1 238 ? -28.228 -11.061 40.491 1.00 76.88 238 GLU A CA 1
ATOM 1920 C C . GLU A 1 238 ? -26.890 -10.337 40.676 1.00 76.88 238 GLU A C 1
ATOM 1922 O O . GLU A 1 238 ? -26.811 -9.143 40.984 1.00 76.88 238 GLU A O 1
ATOM 1927 N N . THR A 1 239 ? -25.805 -11.083 40.494 1.00 72.62 239 THR A N 1
ATOM 1928 C CA . THR A 1 239 ? -24.439 -10.545 40.490 1.00 72.62 239 THR A CA 1
ATOM 1929 C C . THR A 1 239 ? -23.966 -10.190 39.090 1.00 72.62 239 THR A C 1
ATOM 1931 O O . THR A 1 239 ? -23.114 -9.315 38.938 1.00 72.62 239 THR A O 1
ATOM 1934 N N . ASP A 1 240 ? -24.538 -10.845 38.083 1.00 79.00 240 ASP A N 1
ATOM 1935 C CA . ASP A 1 240 ? -24.028 -10.823 36.722 1.00 79.00 240 ASP A CA 1
ATOM 1936 C C . ASP A 1 240 ? -24.664 -9.687 35.920 1.00 79.00 240 ASP A C 1
ATOM 1938 O O . ASP A 1 240 ? -25.857 -9.387 36.045 1.00 79.00 240 ASP A O 1
ATOM 1942 N N . LEU A 1 241 ? -23.857 -9.050 35.070 1.00 82.69 241 LEU A N 1
ATOM 1943 C CA . LEU A 1 241 ? -24.351 -8.050 34.134 1.00 82.69 241 LEU A CA 1
ATOM 1944 C C . LEU A 1 241 ? -25.190 -8.746 33.052 1.00 82.69 241 LEU A C 1
ATOM 1946 O O . LEU A 1 241 ? -24.821 -9.796 32.529 1.00 82.69 241 LEU A O 1
ATOM 1950 N N . LYS A 1 242 ? -26.311 -8.140 32.676 1.00 82.56 242 LYS A N 1
ATOM 1951 C CA . LYS A 1 242 ? -27.190 -8.590 31.595 1.00 82.56 242 LYS A CA 1
ATOM 1952 C C . LYS A 1 242 ? -27.433 -7.471 30.599 1.00 82.56 242 LYS A C 1
ATOM 1954 O O . LYS A 1 242 ? -27.239 -6.296 30.895 1.00 82.56 242 LYS A O 1
ATOM 1959 N N . MET A 1 243 ? -27.885 -7.845 29.406 1.00 83.19 243 MET A N 1
ATOM 1960 C CA . MET A 1 243 ? -28.227 -6.903 28.343 1.00 83.19 243 MET A CA 1
ATOM 1961 C C . MET A 1 243 ? -29.736 -6.832 28.149 1.00 83.19 243 MET A C 1
ATOM 1963 O O . MET A 1 243 ? -30.380 -7.844 27.874 1.00 83.19 243 MET A O 1
ATOM 1967 N N . ASN A 1 244 ? -30.301 -5.627 28.228 1.00 80.62 244 ASN A N 1
ATOM 1968 C CA . ASN A 1 244 ? -31.656 -5.375 27.759 1.00 80.62 244 ASN A CA 1
ATOM 1969 C C . ASN A 1 244 ? -31.607 -5.056 26.261 1.00 80.62 244 ASN A C 1
ATOM 1971 O O . ASN A 1 244 ? -31.110 -4.004 25.861 1.00 80.62 244 ASN A O 1
ATOM 1975 N N . LEU A 1 245 ? -32.102 -5.983 25.439 1.00 77.81 245 LEU A N 1
ATOM 1976 C CA . LEU A 1 245 ? -32.152 -5.839 23.980 1.00 77.81 245 LEU A CA 1
ATOM 1977 C C . LEU A 1 245 ? -33.501 -5.308 23.472 1.00 77.81 245 LEU A C 1
ATOM 1979 O O . LEU A 1 245 ? -33.611 -4.955 22.301 1.00 77.81 245 LEU A O 1
ATOM 1983 N N . ASN A 1 246 ? -34.515 -5.227 24.337 1.00 77.12 246 ASN A N 1
ATOM 1984 C CA . ASN A 1 246 ? -35.848 -4.743 23.969 1.00 77.12 246 ASN A CA 1
ATOM 1985 C C . ASN A 1 246 ? -35.898 -3.212 23.882 1.00 77.12 246 ASN A C 1
ATOM 1987 O O . ASN A 1 246 ? -36.770 -2.655 23.217 1.00 77.12 246 ASN A O 1
ATOM 1991 N N . THR A 1 247 ? -34.964 -2.527 24.544 1.00 72.94 247 THR A N 1
ATOM 1992 C CA . THR A 1 247 ? -34.799 -1.076 24.481 1.00 72.94 247 THR A CA 1
ATOM 1993 C C . THR A 1 247 ? -33.415 -0.733 23.944 1.00 72.94 247 THR A C 1
ATOM 1995 O O . THR A 1 247 ? -32.397 -1.238 24.409 1.00 72.94 247 THR A O 1
ATOM 1998 N N . THR A 1 248 ? -33.362 0.142 22.940 1.00 76.69 248 THR A N 1
ATOM 1999 C CA . THR A 1 248 ? -32.096 0.645 22.392 1.00 76.69 248 THR A CA 1
ATOM 2000 C C . THR A 1 248 ? -31.839 2.060 22.882 1.00 76.69 248 THR A C 1
ATOM 2002 O O . THR A 1 248 ? -32.708 2.922 22.737 1.00 76.69 248 THR A O 1
ATOM 2005 N N . HIS A 1 249 ? -30.635 2.321 23.380 1.00 80.69 249 HIS A N 1
ATOM 2006 C CA . HIS A 1 249 ? -30.163 3.662 23.707 1.00 80.69 249 HIS A CA 1
ATOM 2007 C C . HIS A 1 249 ? -29.207 4.170 22.620 1.00 80.69 249 HIS A C 1
ATOM 2009 O O . HIS A 1 249 ? -28.542 3.378 21.947 1.00 80.69 249 HIS A O 1
ATOM 2015 N N . THR A 1 250 ? -29.172 5.491 22.415 1.00 85.81 250 THR A N 1
ATOM 2016 C CA . THR A 1 250 ? -28.209 6.125 21.503 1.00 85.81 250 THR A CA 1
ATOM 2017 C C . THR A 1 250 ? -26.992 6.543 22.310 1.00 85.81 250 THR A C 1
ATOM 2019 O O . THR A 1 250 ? -27.035 7.539 23.020 1.00 85.81 250 THR A O 1
ATOM 2022 N N . TRP A 1 251 ? -25.922 5.771 22.189 1.00 82.12 251 TRP A N 1
ATOM 2023 C CA . TRP A 1 251 ? -24.669 5.975 22.898 1.00 82.12 251 TRP A CA 1
ATOM 2024 C C . TRP A 1 251 ? -23.718 6.856 22.091 1.00 82.12 251 TRP A C 1
ATOM 2026 O O . TRP A 1 251 ? -23.729 6.833 20.860 1.00 82.12 251 TRP A O 1
ATOM 2036 N N . SER A 1 252 ? -22.857 7.578 22.795 1.00 84.12 252 SER A N 1
ATOM 2037 C CA . SER A 1 252 ? -21.721 8.334 22.286 1.00 84.12 252 SER A CA 1
ATOM 2038 C C . SER A 1 252 ? -20.428 7.720 22.806 1.00 84.12 252 SER A C 1
ATOM 2040 O O . SER A 1 252 ? -20.279 7.522 24.013 1.00 84.12 252 SER A O 1
ATOM 2042 N N . PHE A 1 253 ? -19.479 7.462 21.905 1.00 79.44 253 PHE A N 1
ATOM 2043 C CA . PHE A 1 253 ? -18.120 7.053 22.279 1.00 79.44 253 PHE A CA 1
ATOM 2044 C C . PHE A 1 253 ? -17.255 8.215 22.754 1.00 79.44 253 PHE A C 1
ATOM 2046 O O . PHE A 1 253 ? -16.344 8.022 23.551 1.00 79.44 253 PHE A O 1
ATOM 2053 N N . THR A 1 254 ? -17.506 9.414 22.231 1.00 76.56 254 THR A N 1
ATOM 2054 C CA . THR A 1 254 ? -16.624 10.573 22.423 1.00 76.56 254 THR A CA 1
ATOM 2055 C C . THR A 1 254 ? -17.113 11.521 23.512 1.00 76.56 254 THR A C 1
ATOM 2057 O O . THR A 1 254 ? -16.457 12.518 23.802 1.00 76.56 254 THR A O 1
ATOM 2060 N N . LYS A 1 255 ? -18.265 11.226 24.129 1.00 81.88 255 LYS A N 1
ATOM 2061 C CA . LYS A 1 255 ? -18.874 12.037 25.188 1.00 81.88 255 LYS A CA 1
ATOM 2062 C C . LYS A 1 255 ? -19.421 11.149 26.298 1.00 81.88 255 LYS A C 1
ATOM 2064 O O . LYS A 1 255 ? -19.740 9.985 26.069 1.00 81.88 255 LYS A O 1
ATOM 2069 N N . THR A 1 256 ? -19.587 11.741 27.474 1.00 84.25 256 THR A N 1
ATOM 2070 C CA . THR A 1 256 ? -20.384 11.159 28.553 1.00 84.25 256 THR A CA 1
ATOM 2071 C C . THR A 1 256 ? -21.844 11.052 28.120 1.00 84.25 256 THR A C 1
ATOM 2073 O O . THR A 1 256 ? -22.391 11.984 27.529 1.00 84.25 256 THR A O 1
ATOM 2076 N N . ASN A 1 257 ? -22.463 9.911 28.402 1.00 83.38 257 ASN A N 1
ATOM 2077 C CA . ASN A 1 257 ? -23.872 9.647 28.151 1.00 83.38 257 ASN A CA 1
ATOM 2078 C C . ASN A 1 257 ? -24.650 9.810 29.446 1.00 83.38 257 ASN A C 1
ATOM 2080 O O . ASN A 1 257 ? -24.184 9.378 30.496 1.00 83.38 257 ASN A O 1
ATOM 2084 N N . GLU A 1 258 ? -25.846 10.375 29.349 1.00 80.25 258 GLU A N 1
ATOM 2085 C CA . GLU A 1 258 ? -26.783 10.487 30.460 1.00 80.25 258 GLU A CA 1
ATOM 2086 C C . GLU A 1 258 ? -28.067 9.745 30.095 1.00 80.25 258 GLU A C 1
ATOM 2088 O O . GLU A 1 258 ? -28.584 9.865 28.983 1.00 80.25 258 GLU A O 1
ATOM 2093 N N . SER A 1 259 ? -28.579 8.959 31.033 1.00 70.25 259 SER A N 1
ATOM 2094 C CA . SER A 1 259 ? -29.864 8.279 30.897 1.00 70.25 259 SER A CA 1
ATOM 2095 C C . SER A 1 259 ? -30.668 8.415 32.180 1.00 70.25 259 SER A C 1
ATOM 2097 O O . SER A 1 259 ? -30.109 8.543 33.267 1.00 70.25 259 SER A O 1
ATOM 2099 N N . GLU A 1 260 ? -31.987 8.413 32.037 1.00 69.38 260 GLU A N 1
ATOM 2100 C CA . GLU A 1 260 ? -32.934 8.512 33.140 1.00 69.38 260 GLU A CA 1
ATOM 2101 C C . GLU A 1 260 ? -33.759 7.230 33.188 1.00 69.38 260 GLU A C 1
ATOM 2103 O O . GLU A 1 260 ? -34.365 6.837 32.189 1.00 69.38 260 GLU A O 1
ATOM 2108 N N . VAL A 1 261 ? -33.767 6.566 34.342 1.00 63.31 261 VAL A N 1
ATOM 2109 C CA . VAL A 1 261 ? -34.613 5.395 34.586 1.00 63.31 261 VAL A CA 1
ATOM 2110 C C . VAL A 1 261 ? -35.596 5.743 35.693 1.00 63.31 261 VAL A C 1
ATOM 2112 O O . VAL A 1 261 ? -35.186 6.066 36.809 1.00 63.31 261 VAL A O 1
ATOM 2115 N N . SER A 1 262 ? -36.890 5.688 35.376 1.00 64.06 262 SER A N 1
ATOM 2116 C CA . SER A 1 262 ? -37.968 5.872 36.348 1.00 64.06 262 SER A CA 1
ATOM 2117 C C . SER A 1 262 ? -38.453 4.515 36.855 1.00 64.06 262 SER A C 1
ATOM 2119 O O . SER A 1 262 ? -38.926 3.693 36.071 1.00 64.06 262 SER A O 1
ATOM 2121 N N . GLY A 1 263 ? -38.325 4.276 38.159 1.00 58.91 263 GLY A N 1
ATOM 2122 C CA . GLY A 1 263 ? -38.863 3.093 38.831 1.00 58.91 263 GLY A CA 1
ATOM 2123 C C . GLY A 1 263 ? -40.147 3.433 39.581 1.00 58.91 263 GLY A C 1
ATOM 2124 O O . GLY A 1 263 ? -40.193 4.457 40.265 1.00 58.91 263 GLY A O 1
ATOM 2125 N N . ARG A 1 264 ? -41.159 2.564 39.462 1.00 57.00 264 ARG A N 1
ATOM 2126 C CA . ARG A 1 264 ? -42.429 2.643 40.193 1.00 57.00 264 ARG A CA 1
ATOM 2127 C C . ARG A 1 264 ? -42.670 1.347 40.949 1.00 57.00 264 ARG A C 1
ATOM 2129 O O . ARG A 1 264 ? -42.727 0.290 40.325 1.00 57.00 264 ARG A O 1
ATOM 2136 N N . CYS A 1 265 ? -42.836 1.431 42.263 1.00 56.78 265 CYS A N 1
ATOM 2137 C CA . CYS A 1 265 ? -43.293 0.308 43.083 1.00 56.78 265 CYS A CA 1
ATOM 2138 C C . CYS A 1 265 ? -44.743 0.568 43.512 1.00 56.78 265 CYS A C 1
ATOM 2140 O O . CYS A 1 265 ? -45.070 1.708 43.855 1.00 56.78 265 CYS A O 1
ATOM 2142 N N . MET A 1 266 ? -45.606 -0.451 43.429 1.00 48.78 266 MET A N 1
ATOM 2143 C CA . MET A 1 266 ? -47.033 -0.396 43.787 1.00 48.78 266 MET A CA 1
ATOM 2144 C C . MET A 1 266 ? -47.365 -1.385 44.897 1.00 48.78 266 MET A C 1
ATOM 2146 O O . MET A 1 266 ? -46.787 -2.493 44.867 1.00 48.78 266 MET A O 1
#